Protein AF-A0A2P4NWP2-F1 (afdb_monomer_lite)

Secondary structure (DSSP, 8-state):
-GGGG-SSTTTSPPHHHHHHHHHHHHS--TTS-GGGS-HHHHHHHHHHHHS------------TT---------TT-HHHHHHHHHHHHHHHHHHHHHHHHHHHHHHHHHHHHHHHHHHHHHHHHHHHHHHHHHHHHHHHHHHHHHHHHHHHHHHHHHHHHHHHHHHHHHHHHHHHHHHHHHHHHHHHHHHHHHHHHHHHHHHHHHHHHHHHHHHH--

Organism: Rhizophagus irregularis (strain DAOM 181602 / DAOM 197198 / MUCL 43194) (NCBI:txid747089)

Radius of gyration: 73.01 Å; chains: 1; bounding box: 145×31×190 Å

Foldseek 3Di:
DVQCVDPDPVSHDDPVVVVVVVCCLPVPPPPDDPVPPPPVSVVVVVCVVPPDPPPPVPPPPDDPVPPPPPPVVVCPDPVNVVVVVVVVVVVVVVVVVVVVVVVVVVVVVVVVVVVVVVVVVVVVVVVVVVVVVVVVVVVVVVVVVVVVVVVVVVVVVVVVVVVVVVVVVVVVVVVVVVVVVVVVVVVVVVVVVVVVVVVVVVVVVVVVVVVVVVVVVD

Structure (mmCIF, N/CA/C/O backbone):
data_AF-A0A2P4NWP2-F1
#
_entry.id   AF-A0A2P4NWP2-F1
#
loop_
_atom_site.group_PDB
_atom_site.id
_atom_site.type_symbol
_atom_site.label_atom_id
_atom_site.label_alt_id
_atom_site.label_comp_id
_atom_site.label_asym_id
_atom_site.label_entity_id
_atom_site.label_seq_id
_atom_site.pdbx_PDB_ins_code
_atom_site.Cartn_x
_atom_site.Cartn_y
_atom_site.Cartn_z
_atom_site.occupancy
_atom_site.B_iso_or_equiv
_atom_site.auth_seq_id
_atom_site.auth_comp_id
_atom_site.auth_asym_id
_atom_site.auth_atom_id
_atom_site.pdbx_PDB_model_num
ATOM 1 N N . MET A 1 1 ? 76.571 7.367 -57.424 1.00 66.94 1 MET A N 1
ATOM 2 C CA . MET A 1 1 ? 76.085 7.303 -58.823 1.00 66.94 1 MET A CA 1
ATOM 3 C C . MET A 1 1 ? 77.014 6.575 -59.791 1.00 66.94 1 MET A C 1
ATOM 5 O O . MET A 1 1 ? 76.482 6.014 -60.728 1.00 66.94 1 MET A O 1
ATOM 9 N N . LYS A 1 2 ? 78.342 6.501 -59.579 1.00 71.12 2 LYS A N 1
ATOM 10 C CA . LYS A 1 2 ? 79.314 5.874 -60.513 1.00 71.12 2 LYS A CA 1
ATOM 11 C C . LYS A 1 2 ? 78.906 4.501 -61.086 1.00 71.12 2 LYS A C 1
ATOM 13 O O . LYS A 1 2 ? 79.042 4.290 -62.279 1.00 71.12 2 LYS A O 1
ATOM 18 N N . LYS A 1 3 ? 78.309 3.618 -60.273 1.00 74.12 3 LYS A N 1
ATOM 19 C CA . LYS A 1 3 ? 77.808 2.296 -60.714 1.00 74.12 3 LYS A CA 1
ATOM 20 C C . LYS A 1 3 ? 76.699 2.362 -61.779 1.00 74.12 3 LYS A C 1
ATOM 22 O O . LYS A 1 3 ? 76.535 1.427 -62.546 1.00 74.12 3 LYS A O 1
ATOM 27 N N . CYS A 1 4 ? 75.935 3.453 -61.838 1.00 76.69 4 CYS A N 1
ATOM 28 C CA . CYS A 1 4 ? 74.890 3.650 -62.847 1.00 76.69 4 CYS A CA 1
ATOM 29 C C . CYS A 1 4 ? 75.456 3.985 -64.238 1.00 76.69 4 CYS A C 1
ATOM 31 O O . CYS A 1 4 ? 74.715 3.921 -65.213 1.00 76.69 4 CYS A O 1
ATOM 33 N N . TRP A 1 5 ? 76.743 4.336 -64.316 1.00 76.25 5 TRP A N 1
ATOM 34 C CA . TRP A 1 5 ? 77.435 4.771 -65.532 1.00 76.25 5 TRP A CA 1
ATOM 35 C C . TRP A 1 5 ? 78.493 3.754 -65.989 1.00 76.25 5 TRP A C 1
ATOM 37 O O . TRP A 1 5 ? 79.396 4.112 -66.734 1.00 76.25 5 TRP A O 1
ATOM 47 N N . ASP A 1 6 ? 78.411 2.499 -65.529 1.00 82.69 6 ASP A N 1
ATOM 48 C CA . ASP A 1 6 ? 79.320 1.433 -65.972 1.00 82.69 6 ASP A CA 1
ATOM 49 C C . ASP A 1 6 ? 79.100 1.138 -67.467 1.00 82.69 6 ASP A C 1
ATOM 51 O O . ASP A 1 6 ? 77.958 1.103 -67.937 1.00 82.69 6 ASP A O 1
ATOM 55 N N . GLU A 1 7 ? 80.169 0.961 -68.243 1.00 80.88 7 GLU A N 1
ATOM 56 C CA . GLU A 1 7 ? 80.057 0.649 -69.674 1.00 80.88 7 GLU A CA 1
ATOM 57 C C . GLU A 1 7 ? 79.374 -0.702 -69.900 1.00 80.88 7 GLU A C 1
ATOM 59 O O . GLU A 1 7 ? 78.598 -0.842 -70.846 1.00 80.88 7 GLU A O 1
ATOM 64 N N . ASP A 1 8 ? 79.585 -1.658 -68.993 1.00 81.06 8 ASP A N 1
ATOM 65 C CA . ASP A 1 8 ? 78.962 -2.975 -69.035 1.00 81.06 8 ASP A CA 1
ATOM 66 C C . ASP A 1 8 ? 77.526 -2.920 -68.465 1.00 81.06 8 ASP A C 1
ATOM 68 O O . ASP A 1 8 ? 77.343 -2.678 -67.264 1.00 81.06 8 ASP A O 1
ATOM 72 N N . PRO A 1 9 ? 76.476 -3.179 -69.274 1.00 77.75 9 PRO A N 1
ATOM 73 C CA . PRO A 1 9 ? 75.088 -3.135 -68.815 1.00 77.75 9 PRO A CA 1
ATOM 74 C C . PRO A 1 9 ? 74.779 -4.108 -67.674 1.00 77.75 9 PRO A C 1
ATOM 76 O O . PRO A 1 9 ? 73.877 -3.836 -66.886 1.00 77.75 9 PRO A O 1
ATOM 79 N N . LEU A 1 10 ? 75.517 -5.218 -67.565 1.00 82.56 10 LEU A N 1
ATOM 80 C CA . LEU A 1 10 ? 75.308 -6.225 -66.519 1.00 82.56 10 LEU A CA 1
ATOM 81 C C . LEU A 1 10 ? 75.867 -5.790 -65.163 1.00 82.56 10 LEU A C 1
ATOM 83 O O . LEU A 1 10 ? 75.462 -6.319 -64.129 1.00 82.56 10 LEU A O 1
ATOM 87 N N . LYS A 1 11 ? 76.786 -4.820 -65.155 1.00 84.12 11 LYS A N 1
ATOM 88 C CA . LYS A 1 11 ? 77.340 -4.228 -63.930 1.00 84.12 11 LYS A CA 1
ATOM 89 C C . LYS A 1 11 ? 76.527 -3.037 -63.437 1.00 84.12 11 LYS A C 1
ATOM 91 O O . LYS A 1 11 ? 76.730 -2.579 -62.309 1.00 84.12 11 LYS A O 1
ATOM 96 N N . ARG A 1 12 ? 75.595 -2.541 -64.258 1.00 86.25 12 ARG A N 1
ATOM 97 C CA . ARG A 1 12 ? 74.680 -1.474 -63.859 1.00 86.25 12 ARG A CA 1
ATOM 98 C C . ARG A 1 12 ? 73.636 -2.012 -62.880 1.00 86.25 12 ARG A C 1
ATOM 100 O O . ARG A 1 12 ? 73.127 -3.115 -63.063 1.00 86.25 12 ARG A O 1
ATOM 107 N N . PRO A 1 13 ? 73.262 -1.224 -61.862 1.00 84.50 13 PRO A N 1
ATOM 108 C CA . PRO A 1 13 ? 72.150 -1.570 -60.993 1.00 84.50 13 PRO A CA 1
ATOM 109 C C . PRO A 1 13 ? 70.834 -1.583 -61.778 1.00 84.50 13 PRO A C 1
ATOM 111 O O . PRO A 1 13 ? 70.604 -0.760 -62.668 1.00 84.50 13 PRO A O 1
ATOM 114 N N . SER A 1 14 ? 69.938 -2.489 -61.403 1.00 86.38 14 SER A N 1
ATOM 115 C CA . SER A 1 14 ? 68.573 -2.539 -61.919 1.00 86.38 14 SER A CA 1
ATOM 116 C C . SER A 1 14 ? 67.776 -1.291 -61.529 1.00 86.38 14 SER A C 1
ATOM 118 O O . SER A 1 14 ? 68.039 -0.630 -60.520 1.00 86.38 14 SER A O 1
ATOM 120 N N . SER A 1 15 ? 66.721 -0.997 -62.288 1.00 80.00 15 SER A N 1
ATOM 121 C CA . SER A 1 15 ? 65.810 0.121 -62.003 1.00 80.00 15 SER A CA 1
ATOM 122 C C . SER A 1 15 ? 65.204 0.053 -60.595 1.00 80.00 15 SER A C 1
ATOM 124 O O . SER A 1 15 ? 65.035 1.083 -59.943 1.00 80.00 15 SER A O 1
ATOM 126 N N . LYS A 1 16 ? 64.943 -1.155 -60.078 1.00 81.38 16 LYS A N 1
ATOM 127 C CA . LYS A 1 16 ? 64.449 -1.380 -58.711 1.00 81.38 16 LYS A CA 1
ATOM 128 C C . LYS A 1 16 ? 65.491 -1.020 -57.651 1.00 81.38 16 LYS A C 1
ATOM 130 O O . LYS A 1 16 ? 65.147 -0.428 -56.629 1.00 81.38 16 LYS A O 1
ATOM 135 N N . GLU A 1 17 ? 66.754 -1.355 -57.887 1.00 80.94 17 GLU A N 1
ATOM 136 C CA . GLU A 1 17 ? 67.851 -1.004 -56.981 1.00 80.94 17 GLU A CA 1
ATOM 137 C C . GLU A 1 17 ? 68.091 0.504 -56.970 1.00 80.94 17 GLU A C 1
ATOM 139 O O . GLU A 1 17 ? 68.188 1.098 -55.895 1.00 80.94 17 GLU A O 1
ATOM 144 N N . VAL A 1 18 ? 68.087 1.143 -58.143 1.00 81.00 18 VAL A N 1
ATOM 145 C CA . VAL A 1 18 ? 68.188 2.605 -58.262 1.00 81.00 18 VAL A CA 1
ATOM 146 C C . VAL A 1 18 ? 67.023 3.296 -57.549 1.00 81.00 18 VAL A C 1
ATOM 148 O O . VAL A 1 18 ? 67.250 4.221 -56.770 1.00 81.00 18 VAL A O 1
ATOM 151 N N . LEU A 1 19 ? 65.787 2.817 -57.733 1.00 79.94 19 LEU A N 1
ATOM 152 C CA . LEU A 1 19 ? 64.607 3.353 -57.047 1.00 79.94 19 LEU A CA 1
ATOM 153 C C . LEU A 1 19 ? 64.747 3.272 -55.523 1.00 79.94 19 LEU A C 1
ATOM 155 O O . LEU A 1 19 ? 64.418 4.229 -54.828 1.00 79.94 19 LEU A O 1
ATOM 159 N N . ASN A 1 20 ? 65.243 2.154 -54.996 1.00 79.31 20 ASN A N 1
ATOM 160 C CA . ASN A 1 20 ? 65.450 1.990 -53.558 1.00 79.31 20 ASN A CA 1
ATOM 161 C C . ASN A 1 20 ? 66.541 2.928 -53.026 1.00 79.31 20 ASN A C 1
ATOM 163 O O . ASN A 1 20 ? 66.382 3.496 -51.947 1.00 79.31 20 ASN A O 1
ATOM 167 N N . ILE A 1 21 ? 67.617 3.141 -53.789 1.00 78.81 21 ILE A N 1
ATOM 168 C CA . ILE A 1 21 ? 68.673 4.103 -53.442 1.00 78.81 21 ILE A CA 1
ATOM 169 C C . ILE A 1 21 ? 68.100 5.525 -53.381 1.00 78.81 21 ILE A C 1
ATOM 171 O O . ILE A 1 21 ? 68.288 6.209 -52.378 1.00 78.81 21 ILE A O 1
ATOM 175 N N . ILE A 1 22 ? 67.346 5.942 -54.403 1.00 77.69 22 ILE A N 1
ATOM 176 C CA . ILE A 1 22 ? 66.724 7.273 -54.459 1.00 77.69 22 ILE A CA 1
ATOM 177 C C . ILE A 1 22 ? 65.693 7.441 -53.338 1.00 77.69 22 ILE A C 1
ATOM 179 O O . ILE A 1 22 ? 65.688 8.464 -52.656 1.00 77.69 22 ILE A O 1
ATOM 183 N N . LYS A 1 23 ? 64.854 6.429 -53.084 1.00 76.12 23 LYS A N 1
ATOM 184 C CA . LYS A 1 23 ? 63.907 6.452 -51.962 1.00 76.12 23 LYS A CA 1
ATOM 185 C C . LYS A 1 23 ? 64.625 6.621 -50.628 1.00 76.12 23 LYS A C 1
ATOM 187 O O . LYS A 1 23 ? 64.166 7.414 -49.823 1.00 76.12 23 LYS A O 1
ATOM 192 N N . ASN A 1 24 ? 65.761 5.959 -50.418 1.00 71.44 24 ASN A N 1
ATOM 193 C CA . ASN A 1 24 ? 66.559 6.126 -49.200 1.00 71.44 24 ASN A CA 1
ATOM 194 C C . ASN A 1 24 ? 67.214 7.515 -49.085 1.00 71.44 24 ASN A C 1
ATOM 196 O O . ASN A 1 24 ? 67.531 7.941 -47.976 1.00 71.44 24 ASN A O 1
ATOM 200 N N . TRP A 1 25 ? 67.444 8.211 -50.203 1.00 70.88 25 TRP A N 1
ATOM 201 C CA . TRP A 1 25 ? 67.944 9.590 -50.205 1.00 70.88 25 TRP A CA 1
ATOM 202 C C . TRP A 1 25 ? 66.843 10.608 -49.898 1.00 70.88 25 TRP A C 1
ATOM 204 O O . TRP A 1 25 ? 67.086 11.547 -49.147 1.00 70.88 25 TRP A O 1
ATOM 214 N N . ILE A 1 26 ? 65.649 10.418 -50.471 1.00 69.44 26 ILE A N 1
ATOM 215 C CA . ILE A 1 26 ? 64.521 11.358 -50.369 1.00 69.44 26 ILE A CA 1
ATOM 216 C C . ILE A 1 26 ? 63.705 11.112 -49.097 1.00 69.44 26 ILE A C 1
ATOM 218 O O . ILE A 1 26 ? 63.464 12.024 -48.310 1.00 69.44 26 ILE A O 1
ATOM 222 N N . PHE A 1 27 ? 63.275 9.869 -48.887 1.00 66.31 27 PHE A N 1
ATOM 223 C CA . PHE A 1 27 ? 62.499 9.461 -47.724 1.00 66.31 27 PHE A CA 1
ATOM 224 C C . PHE A 1 27 ? 63.460 9.084 -46.608 1.00 66.31 27 PHE A C 1
ATOM 226 O O . PHE A 1 27 ? 63.773 7.917 -46.368 1.00 66.31 27 PHE A O 1
ATOM 233 N N . HIS A 1 28 ? 63.948 10.107 -45.916 1.00 60.97 28 HIS A N 1
ATOM 234 C CA . HIS A 1 28 ? 64.617 9.899 -44.646 1.00 60.97 28 HIS A CA 1
ATOM 235 C C . HIS A 1 28 ? 63.661 9.146 -43.698 1.00 60.97 28 HIS A C 1
ATOM 237 O O . HIS A 1 28 ? 62.518 9.583 -43.540 1.00 60.97 28 HIS A O 1
ATOM 243 N N . PRO A 1 29 ? 64.059 8.023 -43.069 1.00 58.19 29 PRO A N 1
ATOM 244 C CA . PRO A 1 29 ? 63.192 7.353 -42.112 1.00 58.19 29 PRO A CA 1
ATOM 245 C C . PRO A 1 29 ? 62.987 8.288 -40.920 1.00 58.19 29 PRO A C 1
ATOM 247 O O . PRO A 1 29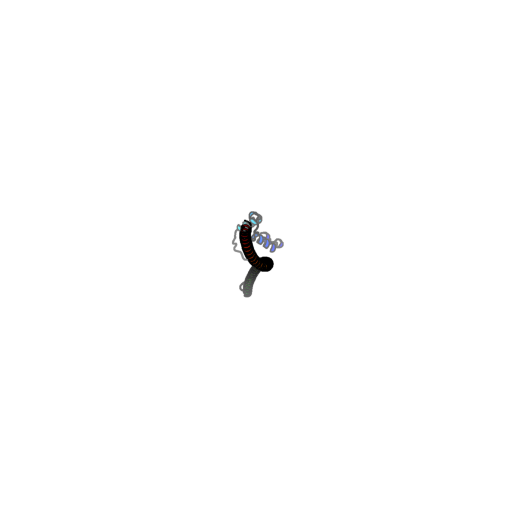 ? 63.934 8.590 -40.196 1.00 58.19 29 PRO A O 1
ATOM 250 N N . SER A 1 30 ? 61.744 8.715 -40.709 1.00 56.62 30 SER A N 1
ATOM 251 C CA . SER A 1 30 ? 61.284 9.707 -39.722 1.00 56.62 30 SER A CA 1
ATOM 252 C C . SER A 1 30 ? 61.657 9.403 -38.260 1.00 56.62 30 SER A C 1
ATOM 254 O O . SER A 1 30 ? 61.438 10.232 -37.383 1.00 56.62 30 SER A O 1
ATOM 256 N N . ASN A 1 31 ? 62.269 8.244 -37.999 1.00 57.75 31 ASN A N 1
ATOM 257 C CA . ASN A 1 31 ? 62.559 7.711 -36.671 1.00 57.75 31 ASN A CA 1
ATOM 258 C C . ASN A 1 31 ? 64.070 7.593 -36.362 1.00 57.75 31 ASN A C 1
ATOM 260 O O . ASN A 1 31 ? 64.425 7.009 -35.338 1.00 57.75 31 ASN A O 1
ATOM 264 N N . LYS A 1 32 ? 64.978 8.094 -37.217 1.00 58.41 32 LYS A N 1
ATOM 265 C CA . LYS A 1 32 ? 66.438 8.077 -36.965 1.00 58.41 32 LYS A CA 1
ATOM 266 C C . LYS A 1 32 ? 66.988 9.482 -36.733 1.00 58.41 32 LYS A C 1
ATOM 268 O O . LYS A 1 32 ? 66.599 10.430 -37.408 1.00 58.41 32 LYS A O 1
ATOM 273 N N . LYS A 1 33 ? 67.913 9.634 -35.776 1.00 60.22 33 LYS A N 1
ATOM 274 C CA . LYS A 1 33 ? 68.576 10.923 -35.526 1.00 60.22 33 LYS A CA 1
ATOM 275 C C . LYS A 1 33 ? 69.580 11.186 -36.652 1.00 60.22 33 LYS A C 1
ATOM 277 O O . LYS A 1 33 ? 70.215 10.264 -37.150 1.00 60.22 33 LYS A O 1
ATOM 282 N N . ILE A 1 34 ? 69.817 12.455 -36.992 1.00 58.72 34 ILE A N 1
ATOM 283 C CA . ILE A 1 34 ? 70.803 12.886 -38.014 1.00 58.72 34 ILE A CA 1
ATOM 284 C C . ILE A 1 34 ? 72.212 12.288 -37.778 1.00 58.72 34 ILE A C 1
ATOM 286 O O . ILE A 1 34 ? 72.986 12.109 -38.717 1.00 58.72 34 ILE A O 1
ATOM 290 N N . LYS A 1 35 ? 72.545 11.948 -36.524 1.00 59.25 35 LYS A N 1
ATOM 291 C CA . LYS A 1 35 ? 73.809 11.303 -36.122 1.00 59.25 35 LYS A CA 1
ATOM 292 C C . LYS A 1 35 ? 73.949 9.850 -36.607 1.00 59.25 35 LYS A C 1
ATOM 294 O O . LYS A 1 35 ? 75.071 9.367 -36.689 1.00 59.25 35 LYS A O 1
ATOM 299 N N . ASP A 1 36 ? 72.843 9.203 -36.968 1.00 61.75 36 ASP A N 1
ATOM 300 C CA . ASP A 1 36 ? 72.774 7.792 -37.375 1.00 61.75 36 ASP A CA 1
ATOM 301 C C . ASP A 1 36 ? 72.807 7.617 -38.908 1.00 61.75 36 ASP A C 1
ATOM 303 O O . ASP A 1 36 ? 72.628 6.514 -39.430 1.00 61.75 36 ASP A O 1
ATOM 307 N N . ILE A 1 37 ? 73.005 8.711 -39.655 1.00 65.44 37 ILE A N 1
ATOM 308 C CA . ILE A 1 37 ? 73.160 8.695 -41.113 1.00 65.44 37 ILE A CA 1
ATOM 309 C C . ILE A 1 37 ? 74.518 8.075 -41.458 1.00 65.44 37 ILE A C 1
ATOM 311 O O . ILE A 1 37 ? 75.554 8.522 -40.965 1.00 65.44 37 ILE A O 1
ATOM 315 N N . ASN A 1 38 ? 74.522 7.067 -42.339 1.00 68.69 38 ASN A N 1
ATOM 316 C CA . ASN A 1 38 ? 75.753 6.428 -42.809 1.00 68.69 38 ASN A CA 1
ATOM 317 C C . ASN A 1 38 ? 76.719 7.494 -43.370 1.00 68.69 38 ASN A C 1
ATOM 319 O O . ASN A 1 38 ? 76.339 8.312 -44.213 1.00 68.69 38 ASN A O 1
ATOM 323 N N . LYS A 1 39 ? 77.976 7.468 -42.912 1.00 72.81 39 LYS A N 1
ATOM 324 C CA . LYS A 1 39 ? 79.052 8.373 -43.342 1.00 72.81 39 LYS A CA 1
ATOM 325 C C . LYS A 1 39 ? 79.195 8.414 -44.869 1.00 72.81 39 LYS A C 1
ATOM 327 O O . LYS A 1 39 ? 79.450 9.480 -45.420 1.00 72.81 39 LYS A O 1
ATOM 332 N N . GLU A 1 40 ? 78.958 7.289 -45.541 1.00 72.19 40 GLU A N 1
ATOM 333 C CA . GLU A 1 40 ? 78.958 7.184 -47.005 1.00 72.19 40 GLU A CA 1
ATOM 334 C C . GLU A 1 40 ? 77.839 8.014 -47.653 1.00 72.19 40 GLU A C 1
ATOM 336 O O . GLU A 1 40 ? 78.084 8.771 -48.589 1.00 72.19 40 GLU A O 1
ATOM 341 N N . LEU A 1 41 ? 76.616 7.945 -47.117 1.00 71.06 41 LEU A N 1
ATOM 342 C CA . LEU A 1 41 ? 75.483 8.727 -47.615 1.00 71.06 41 LEU A CA 1
ATOM 343 C C . LEU A 1 41 ? 75.727 10.230 -47.434 1.00 71.06 41 LEU A C 1
ATOM 345 O O . LEU A 1 41 ? 75.481 11.014 -48.347 1.00 71.06 41 LEU A O 1
ATOM 349 N N . LYS A 1 42 ? 76.277 10.622 -46.282 1.00 73.19 42 LYS A N 1
ATOM 350 C CA . LYS A 1 42 ? 76.633 12.016 -46.004 1.00 73.19 42 LYS A CA 1
ATOM 351 C C . LYS A 1 42 ? 77.719 12.526 -46.958 1.00 73.19 42 LYS A C 1
ATOM 353 O O . LYS A 1 42 ? 77.615 13.648 -47.437 1.00 73.19 42 LYS A O 1
ATOM 358 N N . SER A 1 43 ? 78.718 11.697 -47.269 1.00 75.50 43 SER A N 1
ATOM 359 C CA . SER A 1 43 ? 79.758 12.021 -48.253 1.00 75.50 43 SER A CA 1
ATOM 360 C C . SER A 1 43 ? 79.177 12.226 -49.654 1.00 75.50 43 SER A C 1
ATOM 362 O O . SER A 1 43 ? 79.486 13.228 -50.289 1.00 75.50 43 SER A O 1
ATOM 364 N N . ASN A 1 44 ? 78.298 11.326 -50.107 1.00 70.75 44 ASN A N 1
ATOM 365 C CA . ASN A 1 44 ? 77.673 11.404 -51.432 1.00 70.75 44 ASN A CA 1
ATOM 366 C C . ASN A 1 44 ? 76.809 12.666 -51.605 1.00 70.75 44 ASN A C 1
ATOM 368 O O . ASN A 1 44 ? 76.821 13.269 -52.673 1.00 70.75 44 ASN A O 1
ATOM 372 N N . ILE A 1 45 ? 76.071 13.077 -50.566 1.00 74.12 45 ILE A N 1
ATOM 373 C CA . ILE A 1 45 ? 75.263 14.308 -50.597 1.00 74.12 45 ILE A CA 1
ATOM 374 C C . ILE A 1 45 ? 76.170 15.544 -50.674 1.00 74.12 45 ILE A C 1
ATOM 376 O O . ILE A 1 45 ? 75.920 16.432 -51.483 1.00 74.12 45 ILE A O 1
ATOM 380 N N . THR A 1 46 ? 77.240 15.591 -49.874 1.00 74.19 46 THR A N 1
ATOM 381 C CA . THR A 1 46 ? 78.207 16.701 -49.902 1.00 74.19 46 THR A CA 1
ATOM 382 C C . THR A 1 46 ? 78.929 16.794 -51.248 1.00 74.19 46 THR A C 1
ATOM 384 O O . THR A 1 46 ? 79.095 17.891 -51.769 1.00 74.19 46 THR A O 1
ATOM 387 N N . GLU A 1 47 ? 79.329 15.662 -51.835 1.00 76.44 47 GLU A N 1
ATOM 388 C CA . GLU A 1 47 ? 79.937 15.609 -53.173 1.00 76.44 47 GLU A CA 1
ATOM 389 C C . GLU A 1 47 ? 78.956 16.089 -54.251 1.00 76.44 47 GLU A C 1
ATOM 391 O O . GLU A 1 47 ? 79.349 16.842 -55.132 1.00 76.44 47 GLU A O 1
ATOM 396 N N . PHE A 1 48 ? 77.674 15.724 -54.150 1.00 72.62 48 PHE A N 1
ATOM 397 C CA . PHE A 1 48 ? 76.638 16.161 -55.089 1.00 72.62 48 PHE A CA 1
ATOM 398 C C . PHE A 1 48 ? 76.357 17.670 -55.014 1.00 72.62 48 PHE A C 1
ATOM 400 O O . PHE A 1 48 ? 76.240 18.313 -56.050 1.00 72.62 48 PHE A O 1
ATOM 407 N N . ILE A 1 49 ? 76.275 18.244 -53.808 1.00 72.69 49 ILE A N 1
ATOM 408 C CA . ILE A 1 49 ? 76.038 19.688 -53.614 1.00 72.69 49 ILE A CA 1
ATOM 409 C C . ILE A 1 49 ? 77.250 20.517 -54.059 1.00 72.69 49 ILE A C 1
ATOM 411 O O . ILE A 1 49 ? 77.082 21.602 -54.608 1.00 72.69 49 ILE A O 1
ATOM 415 N N . ASN A 1 50 ? 78.464 20.011 -53.822 1.00 73.50 50 ASN A N 1
ATOM 416 C CA . ASN A 1 50 ? 79.704 20.711 -54.161 1.00 73.50 50 ASN A CA 1
ATOM 417 C C . ASN A 1 50 ? 80.188 20.435 -55.589 1.00 73.50 50 ASN A C 1
ATOM 419 O O . ASN A 1 50 ? 81.196 21.009 -56.005 1.00 73.50 50 ASN A O 1
ATOM 423 N N . ALA A 1 51 ? 79.520 19.545 -56.327 1.00 70.94 51 ALA A N 1
ATOM 424 C CA . ALA A 1 51 ? 79.844 19.299 -57.719 1.00 70.94 51 ALA A CA 1
ATOM 425 C C . ALA A 1 51 ? 79.641 20.605 -58.508 1.00 70.94 51 ALA A C 1
ATOM 427 O O . ALA A 1 51 ? 78.579 21.225 -58.392 1.00 70.94 51 ALA A O 1
ATOM 428 N N . PRO A 1 52 ? 80.638 21.054 -59.289 1.00 67.62 52 PRO A N 1
ATOM 429 C CA . PRO A 1 52 ? 80.485 22.248 -60.101 1.00 67.62 52 PRO A CA 1
ATOM 430 C C . PRO A 1 52 ? 79.305 22.054 -61.054 1.00 67.62 52 PRO A C 1
ATOM 432 O O . PRO A 1 52 ? 79.231 21.059 -61.776 1.00 67.62 52 PRO A O 1
ATOM 435 N N . ILE A 1 53 ? 78.373 23.008 -61.052 1.00 61.28 53 ILE A N 1
ATOM 436 C CA . ILE A 1 53 ? 77.318 23.076 -62.063 1.00 61.28 53 ILE A CA 1
ATOM 437 C C . ILE A 1 53 ? 77.980 23.624 -63.322 1.00 61.28 53 ILE A C 1
ATOM 439 O O . ILE A 1 53 ? 77.972 24.824 -63.593 1.00 61.28 53 ILE A O 1
ATOM 443 N N . GLU A 1 54 ? 78.634 22.737 -64.057 1.00 53.25 54 GLU A N 1
ATOM 444 C CA . GLU A 1 54 ? 79.142 23.063 -65.373 1.00 53.25 54 GLU A CA 1
ATOM 445 C C . GLU A 1 54 ? 77.933 23.133 -66.311 1.00 53.25 54 GLU A C 1
ATOM 447 O O . GLU A 1 54 ? 77.347 22.115 -66.684 1.00 53.25 54 GLU A O 1
ATOM 452 N N . TYR A 1 55 ? 77.521 24.351 -66.673 1.00 52.84 55 TYR A N 1
ATOM 453 C CA . TYR A 1 55 ? 76.709 24.570 -67.868 1.00 52.84 55 TYR A CA 1
ATOM 454 C C . TYR A 1 55 ? 77.588 24.266 -69.081 1.00 52.84 55 TYR A C 1
ATOM 456 O O . TYR A 1 55 ? 78.049 25.156 -69.794 1.00 52.84 55 TYR A O 1
ATOM 464 N N . ASN A 1 56 ? 77.844 22.983 -69.309 1.00 50.97 56 ASN A N 1
ATOM 465 C CA . ASN A 1 56 ? 78.260 22.527 -70.615 1.00 50.97 56 ASN A CA 1
ATOM 466 C C . ASN A 1 56 ? 77.089 22.849 -71.536 1.00 50.97 56 ASN A C 1
ATOM 468 O O . ASN A 1 56 ? 75.986 22.339 -71.328 1.00 50.97 56 ASN A O 1
ATOM 472 N N . ASN A 1 57 ? 77.308 23.720 -72.522 1.00 51.69 57 ASN A N 1
ATOM 473 C CA . ASN A 1 57 ? 76.462 23.744 -73.705 1.00 51.69 57 ASN A CA 1
ATOM 474 C C . ASN A 1 57 ? 76.417 22.300 -74.197 1.00 51.69 57 ASN A C 1
ATOM 476 O O . ASN A 1 57 ? 77.392 21.810 -74.765 1.00 51.69 57 ASN A O 1
ATOM 480 N N . LEU A 1 58 ? 75.334 21.597 -73.863 1.00 53.25 58 LEU A N 1
ATOM 481 C CA . LEU A 1 58 ? 75.106 20.232 -74.285 1.00 53.25 58 LEU A CA 1
ATOM 482 C C . LEU A 1 58 ? 75.237 20.267 -75.801 1.00 53.25 58 LEU A C 1
ATOM 484 O O . LEU A 1 58 ? 74.413 20.871 -76.486 1.00 53.25 58 LEU A O 1
ATOM 488 N N . ILE A 1 59 ? 76.288 19.652 -76.330 1.00 48.28 59 ILE A N 1
ATOM 489 C CA . ILE A 1 59 ? 76.242 19.150 -77.691 1.00 48.28 59 ILE A CA 1
ATOM 490 C C . ILE A 1 59 ? 75.100 18.134 -77.649 1.00 48.28 59 ILE A C 1
ATOM 492 O O . ILE A 1 59 ? 75.248 17.026 -77.138 1.00 48.28 59 ILE A O 1
ATOM 496 N N . VAL A 1 60 ? 73.912 18.579 -78.060 1.00 52.84 60 VAL A N 1
ATOM 497 C CA . VAL A 1 60 ? 72.707 17.760 -78.163 1.00 52.84 60 VAL A CA 1
ATOM 498 C C . VAL A 1 60 ? 72.843 16.921 -79.427 1.00 52.84 60 VAL A C 1
ATOM 500 O O . VAL A 1 60 ? 72.139 17.130 -80.405 1.00 52.84 60 VAL A O 1
ATOM 503 N N . GLU A 1 61 ? 73.763 15.966 -79.428 1.00 52.91 61 GLU A N 1
ATOM 504 C CA . GLU A 1 61 ? 73.537 14.762 -80.215 1.00 52.91 61 GLU A CA 1
ATOM 505 C C . GLU A 1 61 ? 73.006 13.709 -79.256 1.00 52.91 61 GLU A C 1
ATOM 507 O O . GLU A 1 61 ? 73.734 13.016 -78.545 1.00 52.91 61 GLU A O 1
ATOM 512 N N . SER A 1 62 ? 71.677 13.634 -79.195 1.00 55.69 62 SER A N 1
ATOM 513 C CA . SER A 1 62 ? 71.016 12.459 -78.658 1.00 55.69 62 SER A CA 1
ATOM 514 C C . SER A 1 62 ? 71.460 11.250 -79.480 1.00 55.69 62 SER A C 1
ATOM 516 O O . SER A 1 62 ? 71.470 11.270 -80.710 1.00 55.69 62 SER A O 1
ATOM 518 N N . HIS A 1 63 ? 71.835 10.167 -78.798 1.00 48.91 63 HIS A N 1
ATOM 519 C CA . HIS A 1 63 ? 72.114 8.903 -79.469 1.00 48.91 63 HIS A CA 1
ATOM 520 C C . HIS A 1 63 ? 70.879 8.532 -80.319 1.00 48.91 63 HIS A C 1
ATOM 522 O O . HIS A 1 63 ? 69.775 8.571 -79.779 1.00 48.91 63 HIS A O 1
ATOM 528 N N . PRO A 1 64 ? 70.993 8.123 -81.596 1.00 56.31 64 PRO A N 1
ATOM 529 C CA . PRO A 1 64 ? 69.824 7.901 -82.462 1.00 56.31 64 PRO A CA 1
ATOM 530 C C . PRO A 1 64 ? 68.849 6.819 -81.954 1.00 56.31 64 PRO A C 1
ATOM 532 O O . PRO A 1 64 ? 67.715 6.722 -82.409 1.00 56.31 64 PRO A O 1
ATOM 535 N N . LYS A 1 65 ? 69.277 6.007 -80.977 1.00 56.81 65 LYS A N 1
ATOM 536 C CA . LYS A 1 65 ? 68.442 5.029 -80.250 1.00 56.81 65 LYS A CA 1
ATOM 537 C C . LYS A 1 65 ? 67.835 5.543 -78.939 1.00 56.81 65 LYS A C 1
ATOM 539 O O . LYS A 1 65 ? 67.008 4.851 -78.360 1.00 56.81 65 LYS A O 1
ATOM 544 N N . ALA A 1 66 ? 68.197 6.735 -78.479 1.00 54.12 66 ALA A N 1
ATOM 545 C CA . ALA A 1 66 ? 67.533 7.437 -77.384 1.00 54.12 66 ALA A CA 1
ATOM 546 C C . ALA A 1 66 ? 66.315 8.215 -77.913 1.00 54.12 66 ALA A C 1
ATOM 548 O O . ALA A 1 66 ? 66.112 9.384 -77.600 1.00 54.12 66 ALA A O 1
ATOM 549 N N . CYS A 1 67 ? 65.485 7.558 -78.725 1.00 57.06 67 CYS A N 1
ATOM 550 C CA . CYS A 1 67 ? 64.117 7.995 -78.940 1.00 57.06 67 CYS A CA 1
ATOM 551 C C . CYS A 1 67 ? 63.321 7.513 -77.724 1.00 57.06 67 CYS A C 1
ATOM 553 O O . CYS A 1 67 ? 62.627 6.500 -77.770 1.00 57.06 67 CYS A O 1
ATOM 555 N N . CYS A 1 68 ? 63.450 8.210 -76.595 1.00 53.59 68 CYS A N 1
ATOM 556 C CA . CYS A 1 68 ? 62.312 8.239 -75.695 1.00 53.59 68 CYS A CA 1
ATOM 557 C C . CYS A 1 68 ? 61.229 8.934 -76.509 1.00 53.59 68 CYS A C 1
ATOM 559 O O . CYS A 1 68 ? 61.294 10.145 -76.706 1.00 53.59 68 CYS A O 1
ATOM 561 N N . THR A 1 69 ? 60.264 8.179 -77.026 1.00 49.28 69 THR A N 1
ATOM 562 C CA . THR A 1 69 ? 58.987 8.747 -77.434 1.00 49.28 69 THR A CA 1
ATOM 563 C C . THR A 1 69 ? 58.319 9.260 -76.165 1.00 49.28 69 THR A C 1
ATOM 565 O O . THR A 1 69 ? 57.340 8.696 -75.684 1.00 49.28 69 THR A O 1
ATOM 568 N N . SER A 1 70 ? 58.820 10.367 -75.623 1.00 52.59 70 SER A N 1
ATOM 569 C CA . SER A 1 70 ? 57.944 11.392 -75.100 1.00 52.59 70 SER A CA 1
ATOM 570 C C . SER A 1 70 ? 57.148 11.901 -76.302 1.00 52.59 70 SER A C 1
ATOM 572 O O . SER A 1 70 ? 57.338 13.021 -76.768 1.00 52.59 70 SER A O 1
ATOM 574 N N . HIS A 1 71 ? 56.231 11.063 -76.807 1.00 49.06 71 HIS A N 1
ATOM 575 C CA . HIS A 1 71 ? 54.906 11.590 -77.045 1.00 49.06 71 HIS A CA 1
ATOM 576 C C . HIS A 1 71 ? 54.583 12.238 -75.709 1.00 49.06 71 HIS A C 1
ATOM 578 O O . HIS A 1 71 ? 54.360 11.554 -74.708 1.00 49.06 71 HIS A O 1
ATOM 584 N N . LEU A 1 72 ? 54.726 13.560 -75.665 1.00 52.47 72 LEU A N 1
ATOM 585 C CA . LEU A 1 72 ? 53.905 14.357 -74.790 1.00 52.47 72 LEU A CA 1
ATOM 586 C C . LEU A 1 72 ? 52.509 13.818 -75.111 1.00 52.47 72 LEU A C 1
ATOM 588 O O . LEU A 1 72 ? 52.007 14.052 -76.205 1.00 52.47 72 LEU A O 1
ATOM 592 N N . LEU A 1 73 ? 51.986 12.904 -74.287 1.00 54.91 73 LEU A N 1
ATOM 593 C CA . LEU A 1 73 ? 50.573 12.574 -74.356 1.00 54.91 73 LEU A CA 1
ATOM 594 C C . LEU A 1 73 ? 49.940 13.945 -74.237 1.00 54.91 73 LEU A C 1
ATOM 596 O O . LEU A 1 73 ? 50.195 14.606 -73.230 1.00 54.91 73 LEU A O 1
ATOM 600 N N . ASP A 1 74 ? 49.302 14.436 -75.297 1.00 51.34 74 ASP A N 1
ATOM 601 C CA . ASP A 1 74 ? 48.692 15.753 -75.276 1.00 51.34 74 ASP A CA 1
ATOM 602 C C . ASP A 1 74 ? 47.767 15.759 -74.056 1.00 51.34 74 ASP A C 1
ATOM 604 O O . ASP A 1 74 ? 46.708 15.130 -74.055 1.00 51.34 74 ASP A O 1
ATOM 608 N N . PHE A 1 75 ? 48.209 16.402 -72.968 1.00 53.94 75 PHE A N 1
ATOM 609 C CA . PHE A 1 75 ? 47.551 16.412 -71.654 1.00 53.94 75 PHE A CA 1
ATOM 610 C C . PHE A 1 75 ? 46.214 17.185 -71.698 1.00 53.94 75 PHE A C 1
ATOM 612 O O . PHE A 1 75 ? 45.645 17.538 -70.672 1.00 53.94 75 PHE A O 1
ATOM 619 N N . THR A 1 76 ? 45.722 17.462 -72.903 1.00 57.72 76 THR A N 1
ATOM 620 C CA . THR A 1 76 ? 44.477 18.123 -73.281 1.00 57.72 76 THR A CA 1
ATOM 621 C C . THR A 1 76 ? 43.500 17.163 -73.969 1.00 57.72 76 THR A C 1
ATOM 623 O O . THR A 1 76 ? 42.503 17.617 -74.534 1.00 57.72 76 THR A O 1
ATOM 626 N N . SER A 1 77 ? 43.745 15.845 -73.949 1.00 70.25 77 SER A N 1
ATOM 627 C CA . SER A 1 77 ? 42.779 14.886 -74.487 1.00 70.25 77 SER A CA 1
ATOM 628 C C . SER A 1 77 ? 41.473 14.934 -73.681 1.00 70.25 77 SER A C 1
ATOM 630 O O . SER A 1 77 ? 41.464 14.972 -72.450 1.00 70.25 77 SER A O 1
ATOM 632 N N . LYS A 1 78 ? 40.341 14.936 -74.392 1.00 78.00 78 LYS A N 1
ATOM 633 C CA . LYS A 1 78 ? 38.990 14.913 -73.810 1.00 78.00 78 LYS A CA 1
ATOM 634 C C . LYS A 1 78 ? 38.826 13.789 -72.772 1.00 78.00 78 LYS A C 1
ATOM 636 O O . LYS A 1 78 ? 38.214 14.003 -71.734 1.00 78.00 78 LYS A O 1
ATOM 641 N N . GLU A 1 79 ? 39.453 12.641 -73.025 1.00 78.19 79 GLU A N 1
ATOM 642 C CA . GLU A 1 79 ? 39.465 11.477 -72.134 1.00 78.19 79 GLU A CA 1
ATOM 643 C C . GLU A 1 79 ? 40.088 11.776 -70.759 1.00 78.19 79 GLU A C 1
ATOM 645 O O . GLU A 1 79 ? 39.569 11.316 -69.745 1.00 78.19 79 GLU A O 1
ATOM 650 N N . LEU A 1 80 ? 41.168 12.568 -70.679 1.00 76.00 80 LEU A N 1
ATOM 651 C CA . LEU A 1 80 ? 41.789 12.913 -69.392 1.00 76.00 80 LEU A CA 1
ATOM 652 C C . LEU A 1 80 ? 40.870 13.801 -68.542 1.00 76.00 80 LEU A C 1
ATOM 654 O O . LEU A 1 80 ? 40.778 13.598 -67.332 1.00 76.00 80 LEU A O 1
ATOM 658 N N . ASN A 1 81 ? 40.175 14.754 -69.167 1.00 78.62 81 ASN A N 1
ATOM 659 C CA . ASN A 1 81 ? 39.216 15.618 -68.475 1.00 78.62 81 ASN A CA 1
ATOM 660 C C . ASN A 1 81 ? 38.014 14.816 -67.960 1.00 78.62 81 ASN A C 1
ATOM 662 O O . ASN A 1 81 ? 37.633 14.984 -66.806 1.00 78.62 81 ASN A O 1
ATOM 666 N N . GLU A 1 82 ? 37.484 13.887 -68.762 1.00 81.44 82 GLU A N 1
ATOM 667 C CA . GLU A 1 82 ? 36.412 12.973 -68.337 1.00 81.44 82 GLU A CA 1
ATOM 668 C C . GLU A 1 82 ? 36.848 12.101 -67.144 1.00 81.44 82 GLU A C 1
ATOM 670 O O . GLU A 1 82 ? 36.096 11.922 -66.184 1.00 81.44 82 GLU A O 1
ATOM 675 N N . ILE A 1 83 ? 38.090 11.600 -67.157 1.00 84.06 83 ILE A N 1
ATOM 676 C CA . ILE A 1 83 ? 38.663 10.835 -66.041 1.00 84.06 83 ILE A CA 1
ATOM 677 C C . ILE A 1 83 ? 38.799 11.708 -64.782 1.00 84.06 83 ILE A C 1
ATOM 679 O O . ILE A 1 83 ? 38.441 11.264 -63.690 1.00 84.06 83 ILE A O 1
ATOM 683 N N . LEU A 1 84 ? 39.302 12.941 -64.910 1.00 81.44 84 LEU A N 1
ATOM 684 C CA . LEU A 1 84 ? 39.471 13.870 -63.786 1.00 81.44 84 LEU A CA 1
ATOM 685 C C . LEU A 1 84 ? 38.129 14.282 -63.165 1.00 81.44 84 LEU A C 1
ATOM 687 O O . LEU A 1 84 ? 38.003 14.262 -61.940 1.00 81.44 84 LEU A O 1
ATOM 691 N N . GLU A 1 85 ? 37.122 14.591 -63.984 1.00 83.00 85 GLU A N 1
ATOM 692 C CA . GLU A 1 85 ? 35.756 14.875 -63.522 1.00 83.00 85 GLU A CA 1
ATOM 693 C C . GLU A 1 85 ? 35.143 13.660 -62.808 1.00 83.00 85 GLU A C 1
ATOM 695 O O . GLU A 1 85 ? 34.564 13.796 -61.727 1.00 83.00 85 GLU A O 1
ATOM 700 N N . GLY A 1 86 ? 35.349 12.451 -63.342 1.00 86.88 86 GLY A N 1
ATOM 701 C CA . GLY A 1 86 ? 34.928 11.207 -62.695 1.00 86.88 86 GLY A CA 1
ATOM 702 C C . GLY A 1 86 ? 35.596 10.973 -61.333 1.00 86.88 86 GLY A C 1
ATOM 703 O O . GLY A 1 86 ? 34.929 10.582 -60.372 1.00 86.88 86 GLY A O 1
ATOM 704 N N . PHE A 1 87 ? 36.899 11.254 -61.210 1.00 88.19 87 PHE A N 1
ATOM 705 C CA . PHE A 1 87 ? 37.615 11.172 -59.932 1.00 88.19 87 PHE A CA 1
ATOM 706 C C . PHE A 1 87 ? 37.130 12.211 -58.920 1.00 88.19 87 PHE A C 1
ATOM 708 O O . PHE A 1 87 ? 36.993 11.882 -57.741 1.00 88.19 87 PHE A O 1
ATOM 715 N N . GLN A 1 88 ? 36.843 13.434 -59.366 1.00 86.62 88 GLN A N 1
ATOM 716 C CA . GLN A 1 88 ? 36.288 14.486 -58.516 1.00 86.62 88 GLN A CA 1
ATOM 717 C C . GLN A 1 88 ? 34.926 14.065 -57.944 1.00 86.62 88 GLN A C 1
ATOM 719 O O . GLN A 1 88 ? 34.742 14.080 -56.725 1.00 86.62 88 GLN A O 1
ATOM 724 N N . GLY A 1 89 ? 34.018 13.569 -58.793 1.00 88.62 89 GLY A N 1
ATOM 725 C CA . GLY A 1 89 ? 32.722 13.046 -58.348 1.00 88.62 89 GLY A CA 1
ATOM 726 C C . GLY A 1 89 ? 32.852 11.855 -57.390 1.00 88.62 89 GLY A C 1
ATOM 727 O O . GLY A 1 89 ? 32.130 11.761 -56.397 1.00 88.62 89 GLY A O 1
ATOM 728 N N . PHE A 1 90 ? 33.820 10.963 -57.620 1.00 91.50 90 PHE A N 1
ATOM 729 C CA . PHE A 1 90 ? 34.104 9.853 -56.704 1.00 91.50 90 PHE A CA 1
ATOM 730 C C . PHE A 1 90 ? 34.583 10.329 -55.321 1.00 91.50 90 PHE A C 1
ATOM 732 O O . PHE A 1 90 ? 34.172 9.773 -54.298 1.00 91.50 90 PHE A O 1
ATOM 739 N N . LEU A 1 91 ? 35.441 11.352 -55.266 1.00 89.81 91 LEU A N 1
ATOM 740 C CA . LEU A 1 91 ? 35.928 11.921 -54.007 1.00 89.81 91 LEU A CA 1
ATOM 741 C C . LEU A 1 91 ? 34.796 12.574 -53.207 1.00 89.81 91 LEU A C 1
ATOM 743 O O . LEU A 1 91 ? 34.711 12.349 -51.998 1.00 89.81 91 LEU A O 1
ATOM 747 N N . GLU A 1 92 ? 33.909 13.311 -53.873 1.00 91.69 92 GLU A N 1
ATOM 748 C CA . GLU A 1 92 ? 32.724 13.920 -53.255 1.00 91.69 92 GLU A CA 1
ATOM 749 C C . GLU A 1 92 ? 31.776 12.857 -52.689 1.00 91.69 92 GLU A C 1
ATOM 751 O O . GLU A 1 92 ? 31.381 12.929 -51.523 1.00 91.69 92 GLU A O 1
ATOM 756 N N . LEU A 1 93 ? 31.483 11.801 -53.456 1.00 93.44 93 LEU A N 1
ATOM 757 C CA . LEU A 1 93 ? 30.674 10.674 -52.977 1.00 93.44 93 LEU A CA 1
ATOM 758 C C . LEU A 1 93 ? 31.295 9.997 -51.753 1.00 93.44 93 LEU A C 1
ATOM 760 O O . LEU A 1 93 ? 30.586 9.666 -50.801 1.00 93.44 93 LEU A O 1
ATOM 764 N N . LYS A 1 94 ? 32.619 9.811 -51.748 1.00 93.75 94 LYS A N 1
ATOM 765 C CA . LYS A 1 94 ? 33.334 9.206 -50.619 1.00 93.75 94 LYS A CA 1
ATOM 766 C C . LYS A 1 94 ? 33.251 10.072 -49.360 1.00 93.75 94 LYS A C 1
ATOM 768 O O . LYS A 1 94 ? 33.049 9.534 -48.273 1.00 93.75 94 LYS A O 1
ATOM 773 N N . GLN A 1 95 ? 33.399 11.389 -49.497 1.00 91.56 95 GLN A N 1
ATOM 774 C CA . GLN A 1 95 ? 33.268 12.331 -48.382 1.00 91.56 95 GLN A CA 1
ATOM 775 C C . GLN A 1 95 ? 31.845 12.333 -47.821 1.00 91.56 95 GLN A C 1
ATOM 777 O O . GLN A 1 95 ? 31.678 12.205 -46.610 1.00 91.56 95 GLN A O 1
ATOM 782 N N . ASN A 1 96 ? 30.835 12.384 -48.692 1.00 94.81 96 ASN A N 1
ATOM 783 C CA . ASN A 1 96 ? 29.430 12.346 -48.291 1.00 94.81 96 ASN A CA 1
ATOM 784 C C . ASN A 1 96 ? 29.088 11.039 -47.574 1.00 94.81 96 ASN A C 1
ATOM 786 O O . ASN A 1 96 ? 28.510 11.065 -46.492 1.00 94.81 96 ASN A O 1
ATOM 790 N N . TYR A 1 97 ? 29.520 9.898 -48.120 1.00 94.56 97 TYR A N 1
ATOM 791 C CA . TYR A 1 97 ? 29.331 8.595 -47.483 1.00 94.56 97 TYR A CA 1
ATOM 792 C C . TYR A 1 97 ? 29.953 8.547 -46.083 1.00 94.56 97 TYR A C 1
ATOM 794 O O . TYR A 1 97 ? 29.337 8.053 -45.139 1.00 94.56 97 TYR A O 1
ATOM 802 N N . GLN A 1 98 ? 31.163 9.086 -45.929 1.00 94.25 98 GLN A N 1
ATOM 803 C CA . GLN A 1 98 ? 31.839 9.125 -44.637 1.00 94.25 98 GLN A CA 1
ATOM 804 C C . GLN A 1 98 ? 31.176 10.104 -43.655 1.00 94.25 98 GLN A C 1
ATOM 806 O O . GLN A 1 98 ? 31.099 9.808 -42.465 1.00 94.25 98 GLN A O 1
ATOM 811 N N . GLY A 1 99 ? 30.638 11.225 -44.145 1.00 95.25 99 GLY A N 1
ATOM 812 C CA . GLY A 1 99 ? 29.794 12.132 -43.364 1.00 95.25 99 GLY A CA 1
ATOM 813 C C . GLY A 1 99 ? 28.546 11.427 -42.832 1.00 95.25 99 GLY A C 1
ATOM 814 O O . GLY A 1 99 ? 28.330 11.396 -41.622 1.00 95.25 99 GLY A O 1
ATOM 815 N N . SER A 1 100 ? 27.795 10.754 -43.709 1.00 96.06 100 SER A N 1
ATOM 816 C CA . SER A 1 100 ? 26.600 9.990 -43.328 1.00 96.06 100 SER A CA 1
ATOM 817 C C . SER A 1 100 ? 26.899 8.851 -42.345 1.00 96.06 100 SER A C 1
ATOM 819 O O . SER A 1 100 ? 26.096 8.579 -41.457 1.00 96.06 100 SER A O 1
ATOM 821 N N . GLN A 1 101 ? 28.058 8.192 -42.460 1.00 95.31 101 GLN A N 1
ATOM 822 C CA . GLN A 1 101 ? 28.507 7.176 -41.496 1.00 95.31 101 GLN A CA 1
ATOM 823 C C . GLN A 1 101 ? 28.697 7.766 -40.091 1.00 95.31 101 GLN A C 1
ATOM 825 O O . GLN A 1 101 ? 28.223 7.188 -39.113 1.00 95.31 101 GLN A O 1
ATOM 830 N N . ASN A 1 102 ? 29.346 8.929 -39.987 1.00 95.12 102 ASN A N 1
ATOM 831 C CA . ASN A 1 102 ? 29.565 9.600 -38.704 1.00 95.12 102 ASN A CA 1
ATOM 832 C C . ASN A 1 102 ? 28.245 10.078 -38.082 1.00 95.12 102 ASN A C 1
ATOM 834 O O . ASN A 1 102 ? 28.036 9.923 -36.879 1.00 95.12 102 ASN A O 1
ATOM 838 N N . GLU A 1 103 ? 27.338 10.629 -38.893 1.00 96.81 103 GLU A N 1
ATOM 839 C CA . GLU A 1 103 ? 25.999 11.028 -38.442 1.00 96.81 103 GLU A CA 1
ATOM 840 C C . GLU A 1 103 ? 25.207 9.833 -37.909 1.00 96.81 103 GLU A C 1
ATOM 842 O O . GLU A 1 103 ? 24.644 9.903 -36.815 1.00 96.81 103 GLU A O 1
ATOM 847 N N . LEU A 1 104 ? 25.224 8.708 -38.630 1.00 96.75 104 LEU A N 1
ATOM 848 C CA . LEU A 1 104 ? 24.572 7.479 -38.189 1.00 96.75 104 LEU A CA 1
ATOM 849 C C . LEU A 1 104 ? 25.135 6.997 -36.846 1.00 96.75 104 LEU A C 1
ATOM 851 O O . LEU A 1 104 ? 24.371 6.600 -35.966 1.00 96.75 104 LEU A O 1
ATOM 855 N N . GLN A 1 105 ? 26.454 7.064 -36.666 1.00 96.12 105 GLN A N 1
ATOM 856 C CA . GLN A 1 105 ? 27.100 6.673 -35.417 1.00 96.12 105 GLN A CA 1
ATOM 857 C C . GLN A 1 105 ? 26.717 7.597 -34.249 1.00 96.12 105 GLN A C 1
ATOM 859 O O . GLN A 1 105 ? 26.468 7.113 -33.143 1.00 96.12 105 GLN A O 1
ATOM 864 N N . ASN A 1 106 ? 26.597 8.905 -34.489 1.00 96.50 106 ASN A N 1
ATOM 865 C CA . ASN A 1 106 ? 26.131 9.862 -33.482 1.00 96.50 106 ASN A CA 1
ATOM 866 C C . ASN A 1 106 ? 24.681 9.582 -33.064 1.00 96.50 106 ASN A C 1
ATOM 868 O O . ASN A 1 106 ? 24.391 9.519 -31.870 1.00 96.50 106 ASN A O 1
ATOM 872 N N . ILE A 1 107 ? 23.793 9.336 -34.033 1.00 97.56 107 ILE A N 1
ATOM 873 C CA . ILE A 1 107 ? 22.386 8.997 -33.768 1.00 97.56 107 ILE A CA 1
ATOM 874 C C . ILE A 1 107 ? 22.286 7.699 -32.955 1.00 97.56 107 ILE A C 1
ATOM 876 O O . ILE A 1 107 ? 21.500 7.613 -32.013 1.00 97.56 107 ILE A O 1
ATOM 880 N N . GLN A 1 108 ? 23.101 6.690 -33.276 1.00 97.50 108 GLN A N 1
ATOM 881 C CA . GLN A 1 108 ? 23.144 5.438 -32.515 1.00 97.50 108 GLN A CA 1
ATOM 882 C C . GLN A 1 108 ? 23.582 5.658 -31.061 1.00 97.50 108 GLN A C 1
ATOM 884 O O . GLN A 1 108 ? 22.974 5.097 -30.150 1.00 97.50 108 GLN A O 1
ATOM 889 N N . MET A 1 109 ? 24.600 6.491 -30.830 1.00 96.69 109 MET A N 1
ATOM 890 C CA . MET A 1 109 ? 25.055 6.837 -29.479 1.00 96.69 109 MET A CA 1
ATOM 891 C C . MET A 1 109 ? 23.977 7.570 -28.676 1.00 96.69 109 MET A C 1
ATOM 893 O O . MET A 1 109 ? 23.758 7.254 -27.505 1.00 96.69 109 MET A O 1
ATOM 897 N N . GLU A 1 110 ? 23.280 8.520 -29.299 1.00 97.69 110 GLU A N 1
ATOM 898 C CA . GLU A 1 110 ? 22.192 9.261 -28.659 1.00 97.69 110 GLU A CA 1
ATOM 899 C C . GLU A 1 110 ? 21.012 8.344 -28.310 1.00 97.69 110 GLU A C 1
ATOM 901 O O . GLU A 1 110 ? 20.503 8.392 -27.189 1.00 97.69 110 GLU A O 1
ATOM 906 N N . LEU A 1 111 ? 20.645 7.429 -29.215 1.00 97.31 111 LEU A N 1
ATOM 907 C CA . LEU A 1 111 ? 19.606 6.426 -28.977 1.00 97.31 111 LEU A CA 1
ATOM 908 C C . LEU A 1 111 ? 19.945 5.524 -27.781 1.00 97.31 111 LEU A C 1
ATOM 910 O O . LEU A 1 111 ? 19.092 5.299 -26.923 1.00 97.31 111 LEU A O 1
ATOM 914 N N . ILE A 1 112 ? 21.187 5.038 -27.696 1.00 97.56 112 ILE A N 1
ATOM 915 C CA . ILE A 1 112 ? 21.649 4.207 -26.573 1.00 97.56 112 ILE A CA 1
ATOM 916 C C . ILE A 1 112 ? 21.565 4.984 -25.255 1.00 97.56 112 ILE A C 1
ATOM 918 O O . ILE A 1 112 ? 21.088 4.446 -24.256 1.00 97.56 112 ILE A O 1
ATOM 922 N N . ASN A 1 113 ? 21.987 6.250 -25.239 1.00 97.19 113 ASN A N 1
ATOM 923 C CA . ASN A 1 113 ? 21.933 7.083 -24.038 1.00 97.19 113 ASN A CA 1
ATOM 924 C C . ASN A 1 113 ? 20.482 7.322 -23.581 1.00 97.19 113 ASN A C 1
ATOM 926 O O . ASN A 1 113 ? 20.154 7.150 -22.407 1.00 97.19 113 ASN A O 1
ATOM 930 N N . LEU A 1 114 ? 19.578 7.642 -24.513 1.00 97.12 114 LEU A N 1
ATOM 931 C CA . LEU A 1 114 ? 18.149 7.793 -24.216 1.00 97.12 114 LEU A CA 1
ATOM 932 C C . LEU A 1 114 ? 17.545 6.500 -23.652 1.00 97.12 114 LEU A C 1
ATOM 934 O O . LEU A 1 114 ? 16.817 6.545 -22.658 1.00 97.12 114 LEU A O 1
ATOM 938 N N . GLN A 1 115 ? 17.888 5.347 -24.233 1.00 97.25 115 GLN A N 1
ATOM 939 C CA . GLN A 1 115 ? 17.461 4.044 -23.725 1.00 97.25 115 GLN A CA 1
ATOM 940 C C . GLN A 1 115 ? 17.965 3.805 -22.298 1.00 97.25 115 GLN A C 1
ATOM 942 O O . GLN A 1 115 ? 17.168 3.465 -21.426 1.00 97.25 115 GLN A O 1
ATOM 947 N N . GLN A 1 116 ? 19.251 4.037 -22.028 1.00 96.69 116 GLN A N 1
ATOM 948 C CA . GLN A 1 116 ? 19.833 3.868 -20.691 1.00 96.69 116 GLN A CA 1
ATOM 949 C C . GLN A 1 116 ? 19.160 4.766 -19.648 1.00 96.69 116 GLN A C 1
ATOM 951 O O . GLN A 1 116 ? 18.768 4.278 -18.587 1.00 96.69 116 GLN A O 1
ATOM 956 N N . ASN A 1 117 ? 18.954 6.046 -19.967 1.00 96.69 117 ASN A N 1
ATOM 957 C CA . ASN A 1 117 ? 18.284 6.987 -19.069 1.00 96.69 117 ASN A CA 1
ATOM 958 C C . ASN A 1 117 ? 16.847 6.553 -18.765 1.00 96.69 117 ASN A C 1
ATOM 960 O O . ASN A 1 117 ? 16.432 6.568 -17.606 1.00 96.69 117 ASN A O 1
ATOM 964 N N . SER A 1 118 ? 16.105 6.103 -19.783 1.00 95.94 118 SER A N 1
ATOM 965 C CA . SER A 1 118 ? 14.739 5.605 -19.588 1.00 95.94 118 SER A CA 1
ATOM 966 C C . SER A 1 118 ? 14.696 4.356 -18.697 1.00 95.94 118 SER A C 1
ATOM 968 O O . SER A 1 118 ? 13.836 4.254 -17.823 1.00 95.94 118 SER A O 1
ATOM 970 N N . THR A 1 119 ? 15.658 3.439 -18.847 1.00 97.31 119 THR A N 1
ATOM 971 C CA . THR A 1 119 ? 15.765 2.228 -18.019 1.00 97.31 119 THR A CA 1
ATOM 972 C C . THR A 1 119 ? 16.038 2.573 -16.559 1.00 97.31 119 THR A C 1
ATOM 974 O O . THR A 1 119 ? 15.326 2.090 -15.681 1.00 97.31 119 THR A O 1
ATOM 977 N N . LEU A 1 120 ? 17.002 3.460 -16.290 1.00 97.38 120 LEU A N 1
ATOM 978 C CA . LEU A 1 120 ? 17.315 3.909 -14.928 1.00 97.38 120 LEU A CA 1
ATOM 979 C C . LEU A 1 120 ? 16.108 4.572 -14.259 1.00 97.38 120 LEU A C 1
ATOM 981 O O . LEU A 1 120 ? 15.786 4.277 -13.108 1.00 97.38 120 LEU A O 1
ATOM 985 N N . GLN A 1 121 ? 15.402 5.429 -14.998 1.00 97.81 121 GLN A N 1
ATOM 986 C CA . GLN A 1 121 ? 14.214 6.102 -14.489 1.00 97.81 121 GLN A CA 1
ATOM 987 C C . GLN A 1 121 ? 13.095 5.099 -14.153 1.00 97.81 121 GLN A C 1
ATOM 989 O O . GLN A 1 121 ? 12.451 5.215 -13.109 1.00 97.81 121 GLN A O 1
ATOM 994 N N . ASN A 1 122 ? 12.892 4.082 -14.994 1.00 97.12 122 ASN A N 1
ATOM 995 C CA . ASN A 1 122 ? 11.916 3.019 -14.743 1.00 97.12 122 ASN A CA 1
ATOM 996 C C . ASN A 1 122 ? 12.273 2.181 -13.507 1.00 97.12 122 ASN A C 1
ATOM 998 O O . ASN A 1 122 ? 11.391 1.866 -12.708 1.00 97.12 122 ASN A O 1
ATOM 1002 N N . GLU A 1 123 ? 13.551 1.857 -13.302 1.00 98.00 123 GLU A N 1
ATOM 1003 C CA . GLU A 1 123 ? 14.006 1.158 -12.094 1.00 98.00 123 GLU A CA 1
ATOM 1004 C C . GLU A 1 123 ? 13.771 1.984 -10.822 1.00 98.00 123 GLU A C 1
ATOM 1006 O O . GLU A 1 123 ? 13.348 1.444 -9.795 1.00 98.00 123 GLU A O 1
ATOM 1011 N N . GLU A 1 124 ? 14.014 3.297 -10.866 1.00 97.94 124 GLU A N 1
ATOM 1012 C CA . GLU A 1 124 ? 13.703 4.190 -9.747 1.00 97.94 124 GLU A CA 1
ATOM 1013 C C . GLU A 1 124 ? 12.203 4.245 -9.450 1.00 97.94 124 GLU A C 1
ATOM 1015 O O . GLU A 1 124 ? 11.806 4.200 -8.279 1.00 97.94 124 GLU A O 1
ATOM 1020 N N . PHE A 1 125 ? 11.362 4.321 -10.485 1.00 98.25 125 PHE A N 1
ATOM 1021 C CA . PHE A 1 125 ? 9.912 4.278 -10.314 1.00 98.25 125 PHE A CA 1
ATOM 1022 C C . PHE A 1 125 ? 9.453 2.952 -9.709 1.00 98.25 125 PHE A C 1
ATOM 1024 O O . PHE A 1 125 ? 8.690 2.982 -8.746 1.00 98.25 125 PHE A O 1
ATOM 1031 N N . ALA A 1 126 ? 9.981 1.816 -10.169 1.00 98.31 126 ALA A N 1
ATOM 1032 C CA . ALA A 1 126 ? 9.652 0.502 -9.617 1.00 98.31 126 ALA A CA 1
ATOM 1033 C C . ALA A 1 126 ? 10.020 0.383 -8.124 1.00 98.31 126 ALA A C 1
ATOM 1035 O O . ALA A 1 126 ? 9.254 -0.161 -7.325 1.00 98.31 126 ALA A O 1
ATOM 1036 N N . LYS A 1 127 ? 11.165 0.944 -7.702 1.00 98.06 127 LYS A N 1
ATOM 1037 C CA . LYS A 1 127 ? 11.560 0.986 -6.279 1.00 98.06 127 LYS A CA 1
ATOM 1038 C C . LYS A 1 127 ? 10.609 1.847 -5.443 1.00 98.06 127 LYS A C 1
ATOM 1040 O O . LYS A 1 127 ? 10.223 1.447 -4.340 1.00 98.06 127 LYS A O 1
ATOM 1045 N N . LYS A 1 128 ? 10.230 3.024 -5.954 1.00 98.31 128 LYS A N 1
ATOM 1046 C CA . LYS A 1 128 ? 9.267 3.922 -5.291 1.00 98.31 128 LYS A CA 1
ATOM 1047 C C . LYS A 1 128 ? 7.894 3.267 -5.182 1.00 98.31 128 LYS A C 1
ATOM 1049 O O . LYS A 1 128 ? 7.293 3.310 -4.113 1.00 98.31 128 LYS A O 1
ATOM 1054 N N . GLU A 1 129 ? 7.436 2.618 -6.247 1.00 98.19 129 GLU A N 1
ATOM 1055 C CA . GLU A 1 129 ? 6.174 1.883 -6.274 1.00 98.19 129 GLU A CA 1
ATOM 1056 C C . GLU A 1 129 ? 6.162 0.763 -5.228 1.00 98.19 129 GLU A C 1
ATOM 1058 O O . GLU A 1 129 ? 5.264 0.725 -4.391 1.00 98.19 129 GLU A O 1
ATOM 1063 N N . SER A 1 130 ? 7.196 -0.081 -5.198 1.00 98.00 130 SER A N 1
ATOM 1064 C CA . SER A 1 130 ? 7.341 -1.144 -4.193 1.00 98.00 130 SER A CA 1
ATOM 1065 C C . SER A 1 130 ? 7.318 -0.595 -2.758 1.00 98.00 130 SER A C 1
ATOM 1067 O O . SER A 1 130 ? 6.609 -1.107 -1.891 1.00 98.00 130 SER A O 1
ATOM 1069 N N . THR A 1 131 ? 8.014 0.521 -2.514 1.00 98.50 131 THR A N 1
ATOM 1070 C CA . THR A 1 131 ? 8.018 1.189 -1.201 1.00 98.50 131 THR A CA 1
ATOM 1071 C C . THR A 1 131 ? 6.619 1.667 -0.805 1.00 98.50 131 THR A C 1
ATOM 1073 O O . THR A 1 131 ? 6.185 1.444 0.327 1.00 98.50 131 THR A O 1
ATOM 1076 N N . LEU A 1 132 ? 5.893 2.301 -1.729 1.00 98.62 132 LEU A N 1
ATOM 1077 C CA . LEU A 1 132 ? 4.528 2.771 -1.491 1.00 98.62 132 LEU A CA 1
ATOM 1078 C C . LEU A 1 132 ? 3.562 1.604 -1.257 1.00 98.62 132 LEU A C 1
ATOM 1080 O O . LEU A 1 132 ? 2.725 1.685 -0.360 1.00 98.62 132 LEU A O 1
ATOM 1084 N N . GLN A 1 133 ? 3.701 0.498 -1.991 1.00 98.62 133 GLN A N 1
ATOM 1085 C CA . GLN A 1 133 ? 2.887 -0.704 -1.787 1.00 98.62 133 GLN A CA 1
ATOM 1086 C C . GLN A 1 133 ? 3.075 -1.296 -0.379 1.00 98.62 133 GLN A C 1
ATOM 1088 O O . GLN A 1 133 ? 2.092 -1.655 0.277 1.00 98.62 133 GLN A O 1
ATOM 1093 N N . ILE A 1 134 ? 4.312 -1.340 0.129 1.00 98.31 134 ILE A N 1
ATOM 1094 C CA . ILE A 1 134 ? 4.599 -1.785 1.504 1.00 98.31 134 ILE A CA 1
ATOM 1095 C C . ILE A 1 134 ? 3.937 -0.849 2.524 1.00 98.31 134 ILE A C 1
ATOM 1097 O O . ILE A 1 134 ? 3.282 -1.317 3.455 1.00 98.31 134 ILE A O 1
ATOM 1101 N N . GLN A 1 135 ? 4.057 0.471 2.339 1.00 98.62 135 GLN A N 1
ATOM 1102 C CA . GLN A 1 135 ? 3.425 1.451 3.232 1.00 98.62 135 GLN A CA 1
ATOM 1103 C C . GLN A 1 135 ? 1.898 1.311 3.248 1.00 98.62 135 GLN A C 1
ATOM 1105 O O . GLN A 1 135 ? 1.299 1.307 4.322 1.00 98.62 135 GLN A O 1
ATOM 1110 N N . ILE A 1 136 ? 1.272 1.136 2.080 1.00 98.62 136 ILE A N 1
ATOM 1111 C CA . ILE A 1 136 ? -0.173 0.897 1.961 1.00 98.62 136 ILE A CA 1
ATOM 1112 C C . ILE A 1 136 ? -0.573 -0.368 2.726 1.00 98.62 136 ILE A C 1
ATOM 1114 O O . ILE A 1 136 ? -1.540 -0.341 3.485 1.00 98.62 136 ILE A O 1
ATOM 1118 N N . THR A 1 137 ? 0.188 -1.452 2.573 1.00 98.44 137 THR A N 1
ATOM 1119 C CA . THR A 1 137 ? -0.084 -2.730 3.250 1.00 98.44 137 THR A CA 1
ATOM 1120 C C . THR A 1 137 ? 0.004 -2.590 4.774 1.00 98.44 137 THR A C 1
ATOM 1122 O O . THR A 1 137 ? -0.865 -3.083 5.495 1.00 98.44 137 THR A O 1
ATOM 1125 N N . ASN A 1 138 ? 1.009 -1.868 5.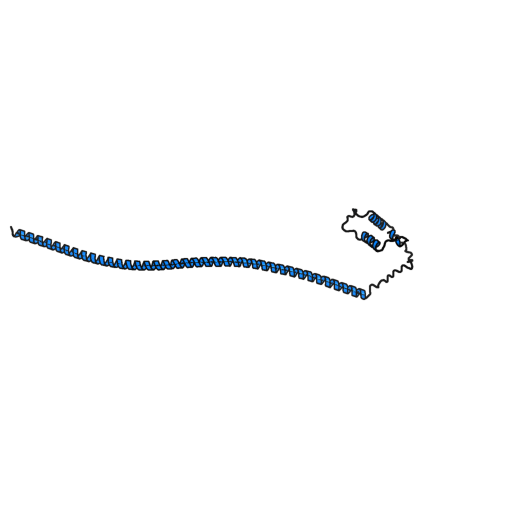278 1.00 98.38 138 ASN A N 1
ATOM 1126 C CA . ASN A 1 138 ? 1.161 -1.608 6.712 1.00 98.38 138 ASN A CA 1
ATOM 1127 C C . ASN A 1 138 ? 0.006 -0.760 7.262 1.00 98.38 138 ASN A C 1
ATOM 1129 O O . ASN A 1 138 ? -0.601 -1.120 8.265 1.00 98.38 138 ASN A O 1
ATOM 1133 N N . LEU A 1 139 ? -0.368 0.320 6.572 1.00 98.50 139 LEU A N 1
ATOM 1134 C CA . LEU A 1 139 ? -1.496 1.161 6.987 1.00 98.50 139 LEU A CA 1
ATOM 1135 C C . LEU A 1 139 ? -2.827 0.393 6.976 1.00 98.50 139 LEU A C 1
ATOM 1137 O O . LEU A 1 139 ? -3.683 0.607 7.835 1.00 98.50 139 LEU A O 1
ATOM 1141 N N . GLN A 1 140 ? -3.014 -0.522 6.023 1.00 98.50 140 GLN A N 1
ATOM 1142 C CA . GLN A 1 140 ? -4.195 -1.384 5.971 1.00 98.50 140 GLN A CA 1
ATOM 1143 C C . GLN A 1 140 ? -4.260 -2.352 7.159 1.00 98.50 140 GLN A C 1
ATOM 1145 O O . GLN A 1 140 ? -5.343 -2.537 7.719 1.00 98.50 140 GLN A O 1
ATOM 1150 N N . SER A 1 141 ? -3.134 -2.942 7.569 1.00 97.62 141 SER A N 1
ATOM 1151 C CA . SER A 1 141 ? -3.102 -3.850 8.723 1.00 97.62 141 SER A CA 1
ATOM 1152 C C . SER A 1 141 ? -3.314 -3.106 10.046 1.00 97.62 141 SER A C 1
ATOM 1154 O O . SER A 1 141 ? -4.084 -3.567 10.893 1.00 97.62 141 SER A O 1
ATOM 1156 N N . GLU A 1 142 ? -2.735 -1.911 10.199 1.00 98.12 142 GLU A N 1
ATOM 1157 C CA . GLU A 1 142 ? -2.982 -1.030 11.348 1.00 98.12 142 GLU A CA 1
ATOM 1158 C C . GLU A 1 142 ? -4.459 -0.637 11.456 1.00 98.12 142 GLU A C 1
ATOM 1160 O O . GLU A 1 142 ? -5.048 -0.723 12.539 1.00 98.12 142 GLU A O 1
ATOM 1165 N N . LYS A 1 143 ? -5.083 -0.271 10.329 1.00 98.00 143 LYS A N 1
ATOM 1166 C CA . LYS A 1 143 ? -6.517 0.034 10.273 1.00 98.00 143 LYS A CA 1
ATOM 1167 C C . LYS A 1 143 ? -7.359 -1.155 10.742 1.00 98.00 143 LYS A C 1
ATOM 1169 O O . LYS A 1 143 ? -8.219 -0.981 11.599 1.00 98.00 143 LYS A O 1
ATOM 1174 N N . GLN A 1 144 ? -7.093 -2.357 10.230 1.00 97.81 144 GLN A N 1
ATOM 1175 C CA . GLN A 1 144 ? -7.828 -3.564 10.631 1.00 97.81 144 GLN A CA 1
ATOM 1176 C C . GLN A 1 144 ? -7.680 -3.862 12.130 1.00 97.81 144 GLN A C 1
ATOM 1178 O O . GLN A 1 144 ? -8.655 -4.220 12.792 1.00 97.81 144 GLN A O 1
ATOM 1183 N N . ALA A 1 145 ? -6.480 -3.680 12.689 1.00 98.12 145 ALA A N 1
ATOM 1184 C CA . ALA A 1 145 ? -6.248 -3.856 14.119 1.00 98.12 145 ALA A CA 1
ATOM 1185 C C . ALA A 1 145 ? -7.031 -2.834 14.962 1.00 98.12 145 ALA A C 1
ATOM 1187 O O . ALA A 1 145 ? -7.554 -3.179 16.026 1.00 98.12 145 ALA A O 1
ATOM 1188 N N . LEU A 1 146 ? -7.129 -1.584 14.497 1.00 98.31 146 LEU A N 1
ATOM 1189 C CA . LEU A 1 146 ? -7.908 -0.542 15.163 1.00 98.31 146 LEU A CA 1
ATOM 1190 C C . LEU A 1 146 ? -9.416 -0.822 15.090 1.00 98.31 146 LEU A C 1
ATOM 1192 O O . LEU A 1 146 ? -10.089 -0.716 16.115 1.00 98.31 146 LEU A O 1
ATOM 1196 N N . ASP A 1 147 ? -9.922 -1.247 13.931 1.00 98.06 147 ASP A N 1
ATOM 1197 C CA . ASP A 1 147 ? -11.327 -1.636 13.738 1.00 98.06 147 ASP A CA 1
ATOM 1198 C C . ASP A 1 147 ? -11.715 -2.791 14.681 1.00 98.06 147 ASP A C 1
ATOM 1200 O O . ASP A 1 147 ? -12.777 -2.766 15.313 1.00 98.06 147 ASP A O 1
ATOM 1204 N N . GLY A 1 148 ? -10.821 -3.773 14.852 1.00 97.88 148 GLY A N 1
ATOM 1205 C CA . GLY A 1 148 ? -10.993 -4.859 15.819 1.00 97.88 148 GLY A CA 1
ATOM 1206 C C . GLY A 1 148 ? -11.081 -4.358 17.265 1.00 97.88 148 GLY A C 1
ATOM 1207 O O . GLY A 1 148 ? -12.009 -4.719 17.990 1.00 97.88 148 GLY A O 1
ATOM 1208 N N . LYS A 1 149 ? -10.166 -3.470 17.681 1.00 98.44 149 LYS A N 1
ATOM 1209 C CA . LYS A 1 149 ? -10.192 -2.862 19.027 1.00 98.44 149 LYS A CA 1
ATOM 1210 C C . LYS A 1 149 ? -11.465 -2.054 19.271 1.00 98.44 149 LYS A C 1
ATOM 1212 O O . LYS A 1 149 ? -12.049 -2.157 20.349 1.00 98.44 149 LYS A O 1
ATOM 1217 N N . LEU A 1 150 ? -11.898 -1.269 18.285 1.00 98.44 150 LEU A N 1
ATOM 1218 C CA . LEU A 1 150 ? -13.112 -0.461 18.378 1.00 98.44 150 LEU A CA 1
ATOM 1219 C C . LEU A 1 150 ? -14.357 -1.344 18.519 1.00 98.44 150 LEU A C 1
ATOM 1221 O O . LEU A 1 150 ? -15.217 -1.069 19.353 1.00 98.44 150 LEU A O 1
ATOM 1225 N N . THR A 1 151 ? -14.429 -2.432 17.751 1.00 98.19 151 THR A N 1
ATOM 1226 C CA . THR A 1 151 ? -15.535 -3.399 17.825 1.00 98.19 151 THR A CA 1
ATOM 1227 C C . THR A 1 151 ? -15.643 -4.021 19.218 1.00 98.19 151 THR A C 1
ATOM 1229 O O . THR A 1 151 ? -16.737 -4.083 19.783 1.00 98.19 151 THR A O 1
ATOM 1232 N N . GLU A 1 152 ? -14.515 -4.420 19.811 1.00 98.00 152 GLU A N 1
ATOM 1233 C CA . GLU A 1 152 ? -14.508 -5.011 21.152 1.00 98.00 152 GLU A CA 1
ATOM 1234 C C . GLU A 1 152 ? -14.912 -3.989 22.229 1.00 98.00 152 GLU A C 1
ATOM 1236 O O . GLU A 1 152 ? -15.708 -4.300 23.117 1.00 98.00 152 GLU A O 1
ATOM 1241 N N . GLN A 1 153 ? -14.454 -2.736 22.110 1.00 98.31 153 GLN A N 1
ATOM 1242 C CA . GLN A 1 153 ? -14.883 -1.651 23.000 1.00 98.31 153 GLN A CA 1
ATOM 1243 C C . GLN A 1 153 ? -16.389 -1.382 22.908 1.00 98.31 153 GLN A C 1
ATOM 1245 O O . GLN A 1 153 ? -17.049 -1.222 23.935 1.00 98.31 153 GLN A O 1
ATOM 1250 N N . LEU A 1 154 ? -16.960 -1.367 21.700 1.00 98.31 154 LEU A N 1
ATOM 1251 C CA . LEU A 1 154 ? -18.402 -1.183 21.507 1.00 98.31 154 LEU A CA 1
ATOM 1252 C C . LEU A 1 154 ? -19.211 -2.304 22.168 1.00 98.31 154 LEU A C 1
ATOM 1254 O O . LEU A 1 154 ? -20.225 -2.035 22.820 1.00 98.31 154 LEU A O 1
ATOM 1258 N N . LYS A 1 155 ? -18.741 -3.550 22.059 1.00 97.94 155 LYS A N 1
ATOM 1259 C CA . LYS A 1 155 ? -19.356 -4.702 22.727 1.00 97.94 155 LYS A CA 1
ATOM 1260 C C . LYS A 1 155 ? -19.324 -4.548 24.249 1.00 97.94 155 LYS A C 1
ATOM 1262 O O . LYS A 1 155 ? -20.345 -4.748 24.906 1.00 97.94 155 LYS A O 1
ATOM 1267 N N . GLN A 1 156 ? -18.189 -4.121 24.801 1.00 98.25 156 GLN A N 1
ATOM 1268 C CA . GLN A 1 156 ? -18.040 -3.887 26.236 1.00 98.25 156 GLN A CA 1
ATOM 1269 C C . GLN A 1 156 ? -18.959 -2.761 26.740 1.00 98.25 156 GLN A C 1
ATOM 1271 O O . GLN A 1 156 ? -19.609 -2.916 27.773 1.00 98.25 156 GLN A O 1
ATOM 1276 N N . ILE A 1 157 ? -19.077 -1.656 25.995 1.00 98.19 157 ILE A N 1
ATOM 1277 C CA . ILE A 1 157 ? -19.991 -0.548 26.321 1.00 98.19 157 ILE A CA 1
ATOM 1278 C C . ILE A 1 157 ? -21.448 -1.019 26.313 1.00 98.19 157 ILE A C 1
ATOM 1280 O O . ILE A 1 157 ? -22.218 -0.668 27.209 1.00 98.19 157 ILE A O 1
ATOM 1284 N N . SER A 1 158 ? -21.837 -1.824 25.322 1.00 98.00 158 SER A N 1
ATOM 1285 C CA . SER A 1 158 ? -23.188 -2.386 25.249 1.00 98.00 158 SER A CA 1
ATOM 1286 C C . SER A 1 158 ? -23.508 -3.239 26.479 1.00 98.00 158 SER A C 1
ATOM 1288 O O . SER A 1 158 ? -24.572 -3.069 27.077 1.00 98.00 158 SER A O 1
ATOM 1290 N N . GLN A 1 159 ? -22.565 -4.081 26.909 1.00 98.19 159 GLN A N 1
ATOM 1291 C CA . GLN A 1 159 ? -22.732 -4.927 28.088 1.00 98.19 159 GLN A CA 1
ATOM 1292 C C . GLN A 1 159 ? -22.821 -4.111 29.387 1.00 98.19 159 GLN A C 1
ATOM 1294 O O . GLN A 1 159 ? -23.740 -4.318 30.180 1.00 98.19 159 GLN A O 1
ATOM 1299 N N . LEU A 1 160 ? -21.946 -3.117 29.567 1.00 98.38 160 LEU A N 1
ATOM 1300 C CA . LEU A 1 160 ? -21.995 -2.211 30.721 1.00 98.38 160 LEU A CA 1
ATOM 1301 C C . LEU A 1 160 ? -23.310 -1.423 30.792 1.00 98.38 160 LEU A C 1
ATOM 1303 O O . LEU A 1 160 ? -23.852 -1.219 31.877 1.00 98.38 160 LEU A O 1
ATOM 1307 N N . ASN A 1 161 ? -23.858 -1.002 29.650 1.00 98.12 161 ASN A N 1
ATOM 1308 C CA . ASN A 1 161 ? -25.158 -0.330 29.609 1.00 98.12 161 ASN A CA 1
ATOM 1309 C C . ASN A 1 161 ? -26.301 -1.252 30.047 1.00 98.12 161 ASN A C 1
ATOM 1311 O O . ASN A 1 161 ? -27.196 -0.813 30.769 1.00 98.12 161 ASN A O 1
ATOM 1315 N N . GLN A 1 162 ? -26.269 -2.526 29.653 1.00 97.56 162 GLN A N 1
ATOM 1316 C CA . GLN A 1 162 ? -27.261 -3.500 30.104 1.00 97.56 162 GLN A CA 1
ATOM 1317 C C . GLN A 1 162 ? -27.172 -3.727 31.620 1.00 97.56 162 GLN A C 1
ATOM 1319 O O . GLN A 1 162 ? -28.193 -3.707 32.307 1.00 97.56 162 GLN A O 1
ATOM 1324 N N . GLU A 1 163 ? -25.961 -3.885 32.160 1.00 98.19 163 GLU A N 1
ATOM 1325 C CA . GLU A 1 163 ? -25.741 -4.019 33.605 1.00 98.19 163 GLU A CA 1
ATOM 1326 C C . GLU A 1 163 ? -26.211 -2.782 34.377 1.00 98.19 163 GLU A C 1
ATOM 1328 O O . GLU A 1 163 ? -26.892 -2.916 35.394 1.00 98.19 163 GLU A O 1
ATOM 1333 N N . LYS A 1 164 ? -25.920 -1.578 33.868 1.00 98.25 164 LYS A N 1
ATOM 1334 C CA . LYS A 1 164 ? -26.391 -0.315 34.448 1.00 98.25 164 LYS A CA 1
ATOM 1335 C C . LYS A 1 164 ? -27.916 -0.268 34.538 1.00 98.25 164 LYS A C 1
ATOM 1337 O O . LYS A 1 164 ? -28.436 0.093 35.589 1.00 98.25 164 LYS A O 1
ATOM 1342 N N . ASN A 1 165 ? -28.621 -0.640 33.470 1.00 97.38 165 ASN A N 1
ATOM 1343 C CA . ASN A 1 165 ? -30.085 -0.654 33.465 1.00 97.38 165 ASN A CA 1
ATOM 1344 C C . ASN A 1 165 ? -30.631 -1.653 34.495 1.00 97.38 165 ASN A C 1
ATOM 1346 O O . ASN A 1 165 ? -31.468 -1.291 35.314 1.00 97.38 165 ASN A O 1
ATOM 1350 N N . ASN A 1 166 ? -30.067 -2.863 34.544 1.00 98.19 166 ASN A N 1
ATOM 1351 C CA . ASN A 1 166 ? -30.457 -3.871 35.534 1.00 98.19 166 ASN A CA 1
ATOM 1352 C C . ASN A 1 166 ? -30.242 -3.389 36.982 1.00 98.19 166 ASN A C 1
ATOM 1354 O O . ASN A 1 166 ? -31.039 -3.693 37.870 1.00 98.19 166 ASN A O 1
ATOM 1358 N N . LEU A 1 167 ? -29.144 -2.672 37.251 1.00 98.25 167 LEU A N 1
ATOM 1359 C CA . LEU A 1 167 ? -28.874 -2.092 38.570 1.00 98.25 167 LEU A CA 1
ATOM 1360 C C . LEU A 1 167 ? -29.827 -0.938 38.892 1.00 98.25 167 LEU A C 1
ATOM 1362 O O . LEU A 1 167 ? -30.268 -0.831 40.036 1.00 98.25 167 LEU A O 1
ATOM 1366 N N . GLN A 1 168 ? -30.171 -0.112 37.903 1.00 98.12 168 GLN A N 1
ATOM 1367 C CA . GLN A 1 168 ? -31.141 0.970 38.060 1.00 98.12 168 GLN A CA 1
ATOM 1368 C C . GLN A 1 168 ? -32.518 0.422 38.453 1.00 98.12 168 GLN A C 1
ATOM 1370 O O . GLN A 1 168 ? -33.127 0.934 39.391 1.00 98.12 168 GLN A O 1
ATOM 1375 N N . ASP A 1 169 ? -32.969 -0.656 37.812 1.00 97.94 169 ASP A N 1
ATOM 1376 C CA . ASP A 1 169 ? -34.245 -1.303 38.137 1.00 97.94 169 ASP A CA 1
ATOM 1377 C C . ASP A 1 169 ? -34.256 -1.836 39.578 1.00 97.94 169 ASP A C 1
ATOM 1379 O O . ASP A 1 169 ? -35.204 -1.608 40.335 1.00 97.94 169 ASP A O 1
ATOM 1383 N N . LYS A 1 170 ? -33.161 -2.484 40.005 1.00 98.25 170 LYS A N 1
ATOM 1384 C CA . LYS A 1 170 ? -32.998 -2.952 41.394 1.00 98.25 170 LYS A CA 1
ATOM 1385 C C . LYS A 1 170 ? -32.992 -1.801 42.400 1.00 98.25 170 LYS A C 1
ATOM 1387 O O . LYS A 1 170 ? -33.532 -1.951 43.498 1.00 98.25 170 LYS A O 1
ATOM 1392 N N . LEU A 1 171 ? -32.378 -0.671 42.049 1.00 98.31 171 LEU A N 1
ATOM 1393 C CA . LEU A 1 171 ? -32.341 0.516 42.900 1.00 98.31 171 LEU A CA 1
ATOM 1394 C C . LEU A 1 171 ? -33.752 1.072 43.109 1.00 98.31 171 LEU A C 1
ATOM 1396 O O . LEU A 1 171 ? -34.163 1.233 44.255 1.00 98.31 171 LEU A O 1
ATOM 1400 N N . VAL A 1 172 ? -34.515 1.261 42.029 1.00 98.06 172 VAL A N 1
ATOM 1401 C CA . VAL A 1 172 ? -35.910 1.737 42.083 1.00 98.06 172 VAL A CA 1
ATOM 1402 C C . VAL A 1 172 ? -36.784 0.798 42.921 1.00 98.06 172 VAL A C 1
ATOM 1404 O O . VAL A 1 172 ? -37.574 1.244 43.758 1.00 98.06 172 VAL A O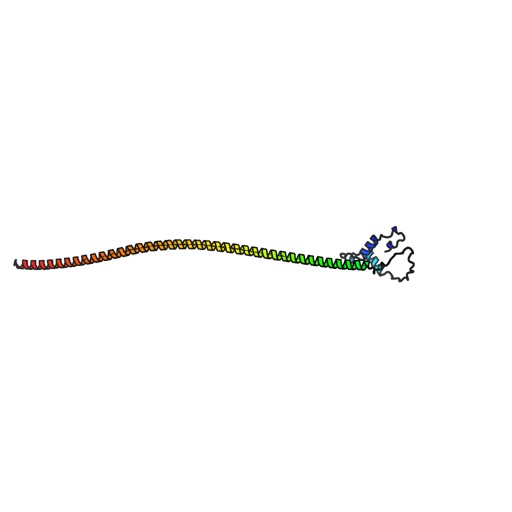 1
ATOM 1407 N N . GLN A 1 173 ? -36.616 -0.518 42.753 1.00 98.00 173 GLN A N 1
ATOM 1408 C CA . GLN A 1 173 ? -37.334 -1.505 43.559 1.00 98.00 173 GLN A CA 1
ATOM 1409 C C . GLN A 1 173 ? -36.981 -1.384 45.050 1.00 98.00 173 GLN A C 1
ATOM 1411 O O . GLN A 1 173 ? -37.866 -1.415 45.905 1.00 98.00 173 GLN A O 1
ATOM 1416 N N . THR A 1 174 ? -35.698 -1.216 45.370 1.00 97.75 174 THR A N 1
ATOM 1417 C CA . THR A 1 174 ? -35.227 -1.074 46.755 1.00 97.75 174 THR A CA 1
ATOM 1418 C C . THR A 1 174 ? -35.723 0.228 47.384 1.00 97.75 174 THR A C 1
ATOM 1420 O O . THR A 1 174 ? -36.181 0.216 48.525 1.00 97.75 174 THR A O 1
ATOM 1423 N N . GLU A 1 175 ? -35.702 1.341 46.647 1.00 98.31 175 GLU A N 1
ATOM 1424 C CA . GLU A 1 175 ? -36.263 2.623 47.091 1.00 98.31 175 GLU A CA 1
ATOM 1425 C C . GLU A 1 175 ? -37.755 2.502 47.415 1.00 98.31 175 GLU A C 1
ATOM 1427 O O . GLU A 1 175 ? -38.195 2.992 48.455 1.00 98.31 175 GLU A O 1
ATOM 1432 N N . THR A 1 176 ? -38.509 1.779 46.582 1.00 98.06 176 THR A N 1
ATOM 1433 C CA . THR A 1 176 ? -39.935 1.502 46.818 1.00 98.06 176 THR A CA 1
ATOM 1434 C C . THR A 1 176 ? -40.143 0.715 48.115 1.00 98.06 176 THR A C 1
ATOM 1436 O O . THR A 1 176 ? -40.963 1.096 48.949 1.00 98.06 176 THR A O 1
ATOM 1439 N N . ILE A 1 177 ? -39.358 -0.346 48.336 1.00 98.38 177 ILE A N 1
ATOM 1440 C CA . ILE A 1 177 ? -39.421 -1.150 49.569 1.00 98.38 177 ILE A CA 1
ATOM 1441 C C . ILE A 1 177 ? -39.087 -0.294 50.801 1.00 98.38 177 ILE A C 1
ATOM 1443 O O . ILE A 1 177 ? -39.757 -0.399 51.826 1.00 98.38 177 ILE A O 1
ATOM 1447 N N . ILE A 1 178 ? -38.078 0.578 50.718 1.00 98.38 178 ILE A N 1
ATOM 1448 C CA . ILE A 1 178 ? -37.701 1.477 51.821 1.00 98.38 178 ILE A CA 1
ATOM 1449 C C . ILE A 1 178 ? -38.831 2.463 52.146 1.00 98.38 178 ILE A C 1
ATOM 1451 O O . ILE A 1 178 ? -39.085 2.729 53.323 1.00 98.38 178 ILE A O 1
ATOM 1455 N N . GLN A 1 179 ? -39.503 3.015 51.131 1.00 97.81 179 GLN A N 1
ATOM 1456 C CA . GLN A 1 179 ? -40.647 3.912 51.326 1.00 97.81 179 GLN A CA 1
ATOM 1457 C C . GLN A 1 179 ? -41.810 3.199 52.029 1.00 97.81 179 GLN A C 1
ATOM 1459 O O . GLN A 1 179 ? -42.360 3.743 52.987 1.00 97.81 179 GLN A O 1
ATOM 1464 N N . GLU A 1 180 ? -42.124 1.970 51.617 1.00 97.88 180 GLU A N 1
ATOM 1465 C CA . GLU A 1 180 ? -43.157 1.137 52.245 1.00 97.88 180 GLU A CA 1
ATOM 1466 C C . GLU A 1 180 ? -42.823 0.828 53.715 1.00 97.88 180 GLU A C 1
ATOM 1468 O O . GLU A 1 180 ? -43.646 1.028 54.608 1.00 97.88 180 GLU A O 1
ATOM 1473 N N . LEU A 1 181 ? -41.582 0.420 54.005 1.00 98.06 181 LEU A N 1
ATOM 1474 C CA . LEU A 1 181 ? -41.138 0.148 55.377 1.00 98.06 181 LEU A CA 1
ATOM 1475 C C . LEU A 1 181 ? -41.188 1.396 56.269 1.00 98.06 181 LEU A C 1
ATOM 1477 O O . LEU A 1 181 ? -41.564 1.293 57.437 1.00 98.06 181 LEU A O 1
ATOM 1481 N N . LYS A 1 182 ? -40.845 2.577 55.738 1.00 98.00 182 LYS A N 1
ATOM 1482 C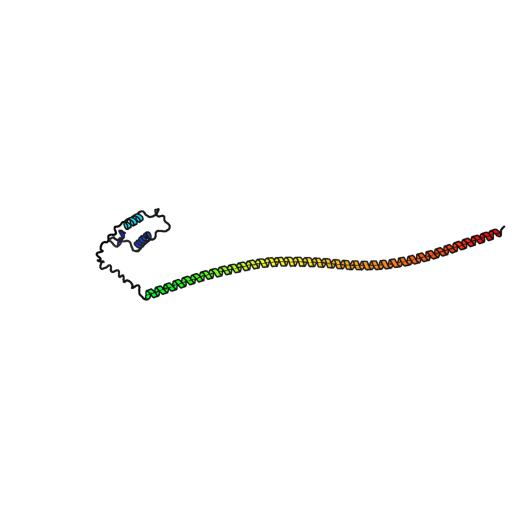 CA . LYS A 1 182 ? -40.999 3.851 56.462 1.00 98.00 182 LYS A CA 1
ATOM 1483 C C . LYS A 1 182 ? -42.457 4.128 56.807 1.00 98.00 182 LYS A C 1
ATOM 1485 O O . LYS A 1 182 ? -42.752 4.469 57.949 1.00 98.00 182 LYS A O 1
ATOM 1490 N N . PHE A 1 183 ? -43.364 3.935 55.851 1.00 97.56 183 PHE A N 1
ATOM 1491 C CA . PHE A 1 183 ? -44.793 4.103 56.095 1.00 97.56 183 PHE A CA 1
ATOM 1492 C C . PHE A 1 183 ? -45.287 3.158 57.200 1.00 97.56 183 PHE A C 1
ATOM 1494 O O . PHE A 1 183 ? -45.957 3.596 58.136 1.00 97.56 183 PHE A O 1
ATOM 1501 N N . GLN A 1 184 ? -44.894 1.883 57.154 1.00 97.38 184 GLN A N 1
ATOM 1502 C CA . GLN A 1 184 ? -45.227 0.910 58.200 1.00 97.38 184 GLN A CA 1
ATOM 1503 C C . GLN A 1 184 ? -44.648 1.302 59.565 1.00 97.38 184 GLN A C 1
ATOM 1505 O O . GLN A 1 184 ? -45.340 1.211 60.579 1.00 97.38 184 GLN A O 1
ATOM 1510 N N . GLN A 1 185 ? -43.403 1.782 59.606 1.00 97.44 185 GLN A N 1
ATOM 1511 C CA . GLN A 1 185 ? -42.774 2.265 60.835 1.00 97.44 185 GLN A CA 1
ATOM 1512 C C . GLN A 1 185 ? -43.565 3.423 61.462 1.00 97.44 185 GLN A C 1
ATOM 1514 O O . GLN A 1 185 ? -43.791 3.420 62.675 1.00 97.44 185 GLN A O 1
ATOM 1519 N N . ASP A 1 186 ? -44.020 4.381 60.653 1.00 97.00 186 ASP A N 1
ATOM 1520 C CA . ASP A 1 186 ? -44.837 5.502 61.123 1.00 97.00 186 ASP A CA 1
ATOM 1521 C C . ASP A 1 186 ? -46.203 5.033 61.650 1.00 97.00 186 ASP A C 1
ATOM 1523 O O . ASP A 1 186 ? -46.657 5.502 62.699 1.00 97.00 186 ASP A O 1
ATOM 1527 N N . GLN A 1 187 ? -46.835 4.053 60.991 1.00 96.88 187 GLN A N 1
ATOM 1528 C CA . GLN A 1 187 ? -48.073 3.431 61.480 1.00 96.88 187 GLN A CA 1
ATOM 1529 C C . GLN A 1 187 ? -47.878 2.783 62.858 1.00 96.88 187 GLN A C 1
ATOM 1531 O O . GLN A 1 187 ? -48.636 3.073 63.788 1.00 96.88 187 GLN A O 1
ATOM 1536 N N . PHE A 1 188 ? -46.837 1.963 63.032 1.00 97.38 188 PHE A N 1
ATOM 1537 C CA . PHE A 1 188 ? -46.548 1.328 64.322 1.00 97.38 188 PHE A CA 1
ATOM 1538 C C . PHE A 1 188 ? -46.228 2.346 65.417 1.00 97.38 188 PHE A C 1
ATOM 1540 O O . PHE A 1 188 ? -46.667 2.189 66.556 1.00 97.38 188 PHE A O 1
ATOM 1547 N N . LYS A 1 189 ? -45.505 3.421 65.088 1.00 97.00 189 LYS A N 1
ATOM 1548 C CA . LYS A 1 189 ? -45.208 4.503 66.035 1.00 97.00 189 LYS A CA 1
ATOM 1549 C C . LYS A 1 189 ? -46.483 5.201 66.513 1.00 97.00 189 LYS A C 1
ATOM 1551 O O . LYS A 1 189 ? -46.625 5.467 67.705 1.00 97.00 189 LYS A O 1
ATOM 1556 N N . ASN A 1 190 ? -47.424 5.458 65.605 1.00 95.69 190 ASN A N 1
ATOM 1557 C CA . ASN A 1 190 ? -48.722 6.039 65.951 1.00 95.69 190 ASN A CA 1
ATOM 1558 C C . ASN A 1 190 ? -49.550 5.104 66.841 1.00 95.69 190 ASN A C 1
ATOM 1560 O O . ASN A 1 190 ? -50.100 5.560 67.844 1.00 95.69 190 ASN A O 1
ATOM 1564 N N . GLN A 1 191 ? -49.591 3.806 66.528 1.00 95.88 191 GLN A N 1
ATOM 1565 C CA . GLN A 1 191 ? -50.259 2.803 67.366 1.00 95.88 191 GLN A CA 1
ATOM 1566 C C . GLN A 1 191 ? -49.645 2.740 68.770 1.00 95.88 191 GLN A C 1
ATOM 1568 O O . GLN A 1 191 ? -50.372 2.775 69.760 1.00 95.88 191 GLN A O 1
ATOM 1573 N N . LEU A 1 192 ? -48.312 2.727 68.873 1.00 95.88 192 LEU A N 1
ATOM 1574 C CA . LEU A 1 192 ? -47.609 2.722 70.156 1.00 95.88 192 LEU A CA 1
ATOM 1575 C C . LEU A 1 192 ? -47.960 3.956 70.998 1.00 95.88 192 LEU A C 1
ATOM 1577 O O . LEU A 1 192 ? -48.263 3.823 72.183 1.00 95.88 192 LEU A O 1
ATOM 1581 N N . ASN A 1 193 ? -47.965 5.144 70.385 1.00 96.06 193 ASN A N 1
ATOM 1582 C CA . ASN A 1 193 ? -48.359 6.382 71.059 1.00 96.06 193 ASN A CA 1
ATOM 1583 C C . ASN A 1 193 ? -49.802 6.300 71.586 1.00 96.06 193 ASN A C 1
ATOM 1585 O O . ASN A 1 193 ? -50.062 6.695 72.721 1.00 96.06 193 ASN A O 1
ATOM 1589 N N . GLN A 1 194 ? -50.737 5.762 70.794 1.00 94.38 194 GLN A N 1
ATOM 1590 C CA . GLN A 1 194 ? -52.127 5.567 71.222 1.00 94.38 194 GLN A CA 1
ATOM 1591 C C . GLN A 1 194 ? -52.233 4.598 72.405 1.00 94.38 194 GLN A C 1
ATOM 1593 O O . GLN A 1 194 ? -52.897 4.915 73.392 1.00 94.38 194 GLN A O 1
ATOM 1598 N N . SER A 1 195 ? -51.546 3.452 72.355 1.00 94.81 195 SER A N 1
ATOM 1599 C CA . SER A 1 195 ? -51.524 2.494 73.467 1.00 94.81 195 SER A CA 1
ATOM 1600 C C . SER A 1 195 ? -50.923 3.092 74.742 1.00 94.81 195 SER A C 1
ATOM 1602 O O . SER A 1 195 ? -51.444 2.854 75.829 1.00 94.81 195 SER A O 1
ATOM 1604 N N . GLN A 1 196 ? -49.868 3.907 74.630 1.00 95.25 196 GLN A N 1
ATOM 1605 C CA . GLN A 1 196 ? -49.269 4.607 75.774 1.00 95.25 196 GLN A CA 1
ATOM 1606 C C . GLN A 1 196 ? -50.225 5.623 76.408 1.00 95.25 196 GLN A C 1
ATOM 1608 O O . GLN A 1 196 ? -50.283 5.723 77.633 1.00 95.25 196 GLN A O 1
ATOM 1613 N N . ILE A 1 197 ? -50.984 6.368 75.595 1.00 95.25 197 ILE A N 1
ATOM 1614 C CA . ILE A 1 197 ? -52.025 7.280 76.092 1.00 95.25 197 ILE A CA 1
ATOM 1615 C C . ILE A 1 197 ? -53.104 6.486 76.837 1.00 95.25 197 ILE A C 1
ATOM 1617 O O . ILE A 1 197 ? -53.454 6.852 77.958 1.00 95.25 197 ILE A O 1
ATOM 1621 N N . GLY A 1 198 ? -53.580 5.382 76.252 1.00 95.12 198 GLY A N 1
ATOM 1622 C CA . GLY A 1 198 ? -54.578 4.514 76.880 1.00 95.12 198 GLY A CA 1
ATOM 1623 C C . GLY A 1 198 ? -54.107 3.931 78.216 1.00 95.12 198 GLY A C 1
ATOM 1624 O O . GLY A 1 198 ? -54.850 3.961 79.192 1.00 95.12 198 GLY A O 1
ATOM 1625 N N . TYR A 1 199 ? -52.854 3.471 78.300 1.00 93.50 199 TYR A N 1
ATOM 1626 C CA . TYR A 1 199 ? -52.277 2.973 79.554 1.00 93.50 199 TYR A CA 1
ATOM 1627 C C . TYR A 1 199 ? -52.267 4.046 80.652 1.00 93.50 199 TYR A C 1
ATOM 1629 O O . TYR A 1 199 ? -52.710 3.778 81.766 1.00 93.50 199 TYR A O 1
ATOM 1637 N N . LYS A 1 200 ? -51.827 5.275 80.336 1.00 94.81 200 LYS A N 1
ATOM 1638 C CA . LYS A 1 200 ? -51.824 6.388 81.302 1.00 94.81 200 LYS A CA 1
ATOM 1639 C C . LYS A 1 200 ? -53.225 6.736 81.801 1.00 94.81 200 LYS A C 1
ATOM 1641 O O . LYS A 1 200 ? -53.390 7.020 82.980 1.00 94.81 200 LYS A O 1
ATOM 1646 N N . GLN A 1 201 ? -54.230 6.702 80.924 1.00 93.00 201 GLN A N 1
ATOM 1647 C CA . GLN A 1 201 ? -55.623 6.942 81.317 1.00 93.00 201 GLN A CA 1
ATOM 1648 C C . GLN A 1 201 ? -56.118 5.890 82.316 1.00 93.00 201 GLN A C 1
ATOM 1650 O O . GLN A 1 201 ? -56.696 6.251 83.337 1.00 93.00 201 GLN A O 1
ATOM 1655 N N . ILE A 1 202 ? -55.839 4.607 82.062 1.00 93.12 202 ILE A N 1
ATOM 1656 C CA . ILE A 1 202 ? -56.192 3.511 82.979 1.00 93.12 202 ILE A CA 1
ATOM 1657 C C . ILE A 1 202 ? -55.461 3.660 84.319 1.00 93.12 202 ILE A C 1
ATOM 1659 O O . ILE A 1 202 ? -56.058 3.462 85.373 1.00 93.12 202 ILE A O 1
ATOM 1663 N N . GLU A 1 203 ? -54.178 4.024 84.300 1.00 92.56 203 GLU A N 1
ATOM 1664 C CA . GLU A 1 203 ? -53.386 4.264 85.511 1.00 92.56 203 GLU A CA 1
ATOM 1665 C C . GLU A 1 203 ? -53.968 5.416 86.351 1.00 92.56 203 GLU A C 1
ATOM 1667 O O . GLU A 1 203 ? -54.145 5.271 87.562 1.00 92.56 203 GLU A O 1
ATOM 1672 N N . GLU A 1 204 ? -54.356 6.526 85.714 1.00 91.81 204 GLU A N 1
ATOM 1673 C CA . GLU A 1 204 ? -55.043 7.641 86.378 1.00 91.81 204 GLU A CA 1
ATOM 1674 C C . GLU A 1 204 ? -56.418 7.247 86.943 1.00 91.81 204 GLU A C 1
ATOM 1676 O O . GLU A 1 204 ? -56.784 7.691 88.034 1.00 91.81 204 GLU A O 1
ATOM 1681 N N . GLU A 1 205 ? -57.200 6.440 86.222 1.00 91.56 205 GLU A N 1
ATOM 1682 C CA . GLU A 1 205 ? -58.494 5.929 86.694 1.00 91.56 205 GLU A CA 1
ATOM 1683 C C . GLU A 1 205 ? -58.340 4.981 87.885 1.00 91.56 205 GLU A C 1
ATOM 1685 O O . GLU A 1 205 ? -59.048 5.138 88.881 1.00 91.56 205 GLU A O 1
ATOM 1690 N N . ASN A 1 206 ? -57.379 4.057 87.831 1.00 91.19 206 ASN A N 1
ATOM 1691 C CA . ASN A 1 206 ? -57.066 3.160 88.941 1.00 91.19 206 ASN A CA 1
ATOM 1692 C C . ASN A 1 206 ? -56.664 3.947 90.195 1.00 91.19 206 ASN A C 1
ATOM 1694 O O . ASN A 1 206 ? -57.186 3.672 91.273 1.00 91.19 206 ASN A O 1
ATOM 1698 N N . LEU A 1 207 ? -55.829 4.983 90.055 1.00 92.06 207 LEU A N 1
ATOM 1699 C CA . LEU A 1 207 ? -55.434 5.845 91.175 1.00 92.06 207 LEU A CA 1
ATOM 1700 C C . LEU A 1 207 ? -56.634 6.596 91.788 1.00 92.06 207 LEU A C 1
ATOM 1702 O O . LEU A 1 207 ? -56.687 6.829 92.997 1.00 92.06 207 LEU A O 1
ATOM 1706 N N . LYS A 1 208 ? -57.615 7.001 90.967 1.00 90.19 208 LYS A N 1
ATOM 1707 C CA . LYS A 1 208 ? -58.871 7.602 91.456 1.00 90.19 208 LYS A CA 1
ATOM 1708 C C . LYS A 1 208 ? -59.714 6.581 92.218 1.00 90.19 208 LYS A C 1
ATOM 1710 O O . LYS A 1 208 ? -60.237 6.919 93.277 1.00 90.19 208 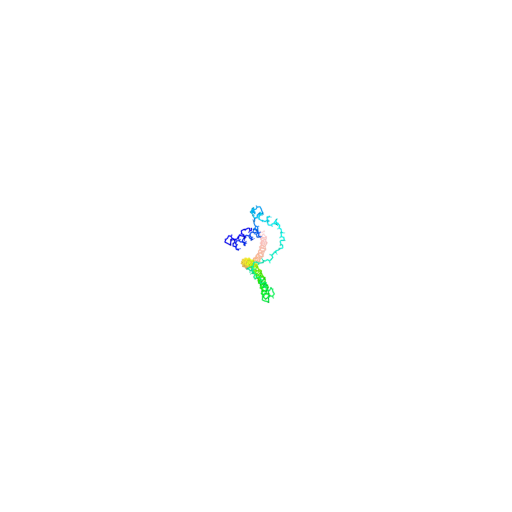LYS A O 1
ATOM 1715 N N . LEU A 1 209 ? -59.849 5.362 91.696 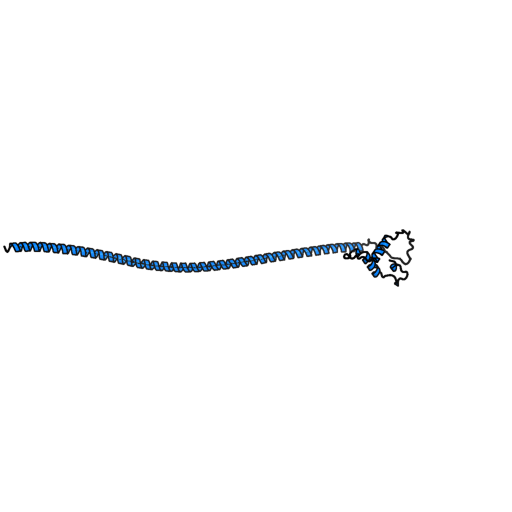1.00 87.88 209 LEU A N 1
ATOM 1716 C CA . LEU A 1 209 ? -60.593 4.279 92.345 1.00 87.88 209 LEU A CA 1
ATOM 1717 C C . LEU A 1 209 ? -59.966 3.876 93.684 1.00 87.88 209 LEU A C 1
ATOM 1719 O O . LEU A 1 209 ? -60.698 3.677 94.649 1.00 87.88 209 LEU A O 1
ATOM 1723 N N . GLU A 1 210 ? -58.638 3.820 93.767 1.00 85.69 210 GLU A N 1
ATOM 1724 C CA . GLU A 1 210 ? -57.901 3.526 95.002 1.00 85.69 210 GLU A CA 1
ATOM 1725 C C . GLU A 1 210 ? -58.171 4.585 96.083 1.00 85.69 210 GLU A C 1
ATOM 1727 O O . GLU A 1 210 ? -58.567 4.240 97.195 1.00 85.69 210 GLU A O 1
ATOM 1732 N N . LYS A 1 211 ? -58.115 5.878 95.729 1.00 86.38 211 LYS A N 1
ATOM 1733 C CA . LYS A 1 211 ? -58.501 6.977 96.637 1.00 86.38 211 LYS A CA 1
ATOM 1734 C C . LYS A 1 211 ? -59.951 6.878 97.110 1.00 86.38 211 LYS A C 1
ATOM 1736 O O . LYS A 1 211 ? -60.239 7.163 98.268 1.00 86.38 211 LYS A O 1
ATOM 1741 N N . ILE A 1 212 ? -60.876 6.496 96.224 1.00 84.62 212 ILE A N 1
ATOM 1742 C CA . ILE A 1 212 ? -62.280 6.276 96.599 1.00 84.62 212 ILE A CA 1
ATOM 1743 C C . ILE A 1 212 ? -62.373 5.108 97.589 1.00 84.62 212 ILE A C 1
ATOM 1745 O O . ILE A 1 212 ? -63.023 5.242 98.622 1.00 84.62 212 ILE A O 1
ATOM 1749 N N . ALA A 1 213 ? -61.703 3.987 97.322 1.00 79.38 213 ALA A N 1
ATOM 1750 C CA . ALA A 1 213 ? -61.698 2.834 98.217 1.00 79.38 213 ALA A CA 1
ATOM 1751 C C . ALA A 1 213 ? -61.135 3.180 99.608 1.00 79.38 213 ALA A C 1
ATOM 1753 O O . ALA A 1 213 ? -61.741 2.804 100.610 1.00 79.38 213 ALA A O 1
ATOM 1754 N N . GLU A 1 214 ? -60.053 3.961 99.689 1.00 80.00 214 GLU A N 1
ATOM 1755 C CA . GLU A 1 214 ? -59.488 4.441 100.961 1.00 80.00 214 GLU A CA 1
ATOM 1756 C C . GLU A 1 214 ? -60.491 5.268 101.784 1.00 80.00 214 GLU A C 1
ATOM 1758 O O . GLU A 1 214 ? -60.539 5.131 103.006 1.00 80.00 214 GLU A O 1
ATOM 1763 N N . THR A 1 215 ? -61.345 6.072 101.139 1.00 78.75 215 THR A N 1
ATOM 1764 C CA . THR A 1 215 ? -62.378 6.861 101.839 1.00 78.75 215 THR A CA 1
ATOM 1765 C C . THR A 1 215 ? -63.551 6.041 102.390 1.00 78.75 215 THR A C 1
ATOM 1767 O O . THR A 1 215 ? -64.280 6.548 103.236 1.00 78.75 215 THR A O 1
ATOM 1770 N N . TYR A 1 216 ? -63.744 4.791 101.950 1.00 71.06 216 TYR A N 1
ATOM 1771 C CA . TYR A 1 216 ? -64.820 3.907 102.434 1.00 71.06 216 TYR A CA 1
ATOM 1772 C C . TYR A 1 216 ? -64.408 2.996 103.606 1.00 71.06 216 TYR A C 1
ATOM 1774 O O . TYR A 1 216 ? -65.278 2.368 104.209 1.00 71.06 216 TYR A O 1
ATOM 1782 N N . TYR A 1 217 ? -63.114 2.911 103.932 1.00 60.56 217 TYR A N 1
ATOM 1783 C CA . TYR A 1 217 ? -62.577 2.067 105.012 1.00 60.56 217 TYR A CA 1
ATOM 1784 C C . TYR A 1 217 ? -62.002 2.865 106.208 1.00 60.56 217 TYR A C 1
ATOM 1786 O O . TYR A 1 217 ? -61.358 2.270 107.076 1.00 60.56 217 TYR A O 1
ATOM 1794 N N . GLN A 1 218 ? -62.257 4.181 106.279 1.00 51.44 218 GLN A N 1
ATOM 1795 C CA . GLN A 1 218 ? -62.060 5.043 107.463 1.00 51.44 218 GLN A CA 1
ATOM 1796 C C . GLN A 1 218 ? -63.392 5.333 108.159 1.00 51.44 218 GLN A C 1
ATOM 1798 O O . GLN A 1 218 ? -63.383 5.409 109.408 1.00 51.44 218 GLN A O 1
#

Sequence (218 aa):
MKKCWDEDPLKRPSSKEVLNIIKNWIFHPSNKKIKDINKELKSNITEFINAPIEYNNLIVESHPKACCTSHLLDFTSKELNEILEGFQGFLELKQNYQGSQNELQNIQMELINLQQNSTLQNEEFAKKESTLQIQITNLQSEKQALDGKLTEQLKQISQLNQEKNNLQDKLVQTETIIQELKFQQDQFKNQLNQSQIGYKQIEEENLKLEKIAETYYQ

pLDDT: mean 84.44, std 15.83, range [48.28, 98.62]